Protein 1VKC (pdb70)

InterPro domains:
  IPR000182 GNAT domain [PF00583] (34-139)
  IPR000182 GNAT domain [PS51186] (13-150)
  IPR016181 Acyl-CoA N-acyltransferase [SSF55729] (9-145)
  IPR051556 N-terminal and lysine N-acetyltransferase [PTHR42919] (11-140)

Sequence (298 aa):
EYTIVDGEEYIEEIKKLDREISYSFVRFPISYEEYEERHEELFESLLSQGEHKFFVALNERSELLGHVWICITLDTVDYVKIAYIYDIEVVKWARGLGIGSALLRKAEEWAKERGAKKIVLRVEIDNPAVKWYEERGYKARALIMEKPIEYTIVDGEEYIEEIKKLDREISYSFVRFPISYEEYEERHEELFESLLSQGEHKFFVALNERSELLGHVWICITLDTVDYVKIAYIYDIEVVKWARGLGIGSALLRKAEEWAKERGAKKIVLRVEIDNPAVKWYEERGYKARALIMEKPI

Solvent-accessible surface area: 18097 Å² total; per-residue (Å²): 120,70,66,49,57,62,0,84,101,41,37,67,55,0,22,68,4,20,26,15,38,34,16,75,150,44,119,145,84,28,9,9,61,66,14,10,109,135,20,56,57,105,8,97,63,55,46,92,67,60,73,58,39,0,21,0,0,14,39,105,84,66,14,10,8,0,0,0,10,0,8,16,59,112,13,120,116,81,162,53,86,8,0,57,5,78,23,36,18,17,2,75,80,5,134,83,103,41,3,13,20,11,0,2,136,27,0,53,106,29,3,171,128,116,40,15,104,67,47,44,33,126,51,90,139,137,60,121,28,41,56,74,20,101,138,79,64,33,115,99,135,86,119,119,154,138,173,114,220,124,70,85,29,62,69,0,74,161,48,33,96,35,0,24,49,4,21,31,15,36,33,19,81,156,47,201,144,85,43,7,14,68,63,14,24,86,87,22,75,113,110,5,70,69,63,28,99,77,60,54,57,40,0,13,0,0,14,43,112,87,62,21,16,7,0,0,0,8,0,13,29,56,117,12,121,94,62,162,53,39,7,0,60,6,70,29,35,20,15,3,68,85,0,134,85,99,41,2,16,20,10,0,3,143,80,1,53,70,26,3,166,141,138,39,15,132,61,46,44,34,126,43,79,156,101,55,121,30,51,87,82,29,98,88,94,64,31,115,96,146,80,119,118,152,141,171,119,216

B-factor: mean 30.77, std 8.25, range [15.58, 57.55]

Structure (mmCIF, N/CA/C/O backbone):
data_1VKC
#
_entry.id   1VKC
#
_cell.length_a   46.919
_cell.length_b   67.387
_cell.length_c   49.414
_cell.angle_alpha   90.00
_cell.angle_beta   91.55
_cell.angle_gamma   90.00
#
_symmetry.space_group_name_H-M   'P 1 21 1'
#
loop_
_entity.id
_entity.type
_entity.pdbx_description
1 polymer 'putative acetyl transferase'
2 non-polymer 'IODIDE ION'
3 water water
#
loop_
_atom_site.group_PDB
_atom_site.id
_atom_site.type_symbol
_atom_site.label_atom_id
_atom_site.label_alt_id
_atom_site.label_comp_id
_atom_site.label_asym_id
_atom_site.label_entity_id
_atom_site.label_seq_id
_atom_site.pdbx_PDB_ins_code
_atom_site.Cartn_x
_atom_site.Cartn_y
_atom_site.Cartn_z
_atom_site.occupancy
_atom_site.B_iso_or_equiv
_atom_site.auth_seq_id
_atom_site.auth_comp_id
_atom_site.auth_asym_id
_atom_site.auth_atom_id
_atom_site.pdbx_PDB_model_num
ATOM 1 N N . GLU A 1 10 ? 61.646 1.421 25.353 1.00 53.78 2 GLU A N 1
ATOM 2 C CA . GLU A 1 10 ? 60.492 2.044 24.633 1.00 52.92 2 GLU A CA 1
ATOM 3 C C . GLU A 1 10 ? 60.043 3.373 25.274 1.00 51.48 2 GLU A C 1
ATOM 4 O O . GLU A 1 10 ? 59.747 4.339 24.559 1.00 53.32 2 GLU A O 1
ATOM 6 N N . TYR A 1 11 ? 59.985 3.417 26.607 1.00 47.65 3 TYR A N 1
ATOM 7 C CA . TYR A 1 11 ? 59.520 4.621 27.308 1.00 44.64 3 TYR A CA 1
ATOM 8 C C . TYR A 1 11 ? 60.236 4.867 28.637 1.00 42.38 3 TYR A C 1
ATOM 9 O O . TYR A 1 11 ? 60.768 3.944 29.250 1.00 42.75 3 TYR A O 1
ATOM 18 N N . THR A 1 12 ? 60.222 6.127 29.067 1.00 40.07 4 THR A N 1
ATOM 19 C CA . THR A 1 12 ? 60.807 6.550 30.342 1.00 38.46 4 THR A CA 1
ATOM 20 C C . THR A 1 12 ? 59.760 7.273 31.171 1.00 36.79 4 THR A C 1
ATOM 21 O O . THR A 1 12 ? 58.815 7.835 30.620 1.00 35.82 4 THR A O 1
ATOM 25 N N . ILE A 1 13 ? 59.940 7.255 32.490 1.00 34.71 5 ILE A N 1
ATOM 26 C CA . ILE A 1 13 ? 59.079 7.989 33.422 1.00 33.73 5 ILE A CA 1
ATOM 27 C C . ILE A 1 13 ? 59.924 9.044 34.103 1.00 34.62 5 ILE A C 1
ATOM 28 O O . ILE A 1 13 ? 60.933 8.725 34.737 1.00 33.25 5 ILE A O 1
ATOM 33 N N . VAL A 1 14 ? 59.495 10.294 33.969 1.00 33.46 6 VAL A N 1
ATOM 34 C CA . VAL A 1 14 ? 60.223 11.455 34.469 1.00 33.03 6 VAL A CA 1
ATOM 35 C C . VAL A 1 14 ? 59.227 12.402 35.099 1.00 32.34 6 VAL A C 1
ATOM 36 O O . VAL A 1 14 ? 58.009 12.255 34.899 1.00 30.46 6 VAL A O 1
ATOM 40 N N . ASP A 1 15 ? 59.722 13.400 35.825 1.00 32.26 7 ASP A N 1
ATOM 41 C CA . ASP A 1 15 ? 58.855 14.457 36.343 1.00 31.39 7 ASP A CA 1
ATOM 42 C C . ASP A 1 15 ? 58.153 15.169 35.187 1.00 32.05 7 ASP A C 1
ATOM 43 O O . ASP A 1 15 ? 58.737 15.375 34.111 1.00 32.24 7 ASP A O 1
ATOM 48 N N . GLY A 1 16 ? 56.898 15.540 35.410 1.00 30.33 8 GLY A N 1
ATOM 49 C CA . GLY A 1 16 ? 56.048 16.020 34.353 1.00 30.45 8 GLY A CA 1
ATOM 50 C C . GLY A 1 16 ? 55.663 17.472 34.466 1.00 30.30 8 GLY A C 1
ATOM 51 O O . GLY A 1 16 ? 54.745 17.908 33.787 1.00 31.47 8 GLY A O 1
ATOM 52 N N . GLU A 1 17 ? 56.380 18.240 35.287 1.00 32.35 9 GLU A N 1
ATOM 53 C CA . GLU A 1 17 ? 56.066 19.666 35.454 1.00 34.27 9 GLU A CA 1
ATOM 54 C C . GLU A 1 17 ? 56.040 20.377 34.114 1.00 34.41 9 GLU A C 1
ATOM 55 O O . GLU A 1 17 ? 55.150 21.174 33.865 1.00 35.49 9 GLU A O 1
ATOM 61 N N . GLU A 1 18 ? 57.016 20.071 33.255 1.00 34.06 10 GLU A N 1
ATOM 62 C CA . GLU A 1 18 ? 57.124 20.705 31.927 1.00 34.77 10 GLU A CA 1
ATOM 63 C C . GLU A 1 18 ? 55.988 20.332 30.956 1.00 35.83 10 GLU A C 1
ATOM 64 O O . GLU A 1 18 ? 55.814 20.987 29.924 1.00 34.40 10 GLU A O 1
ATOM 66 N N . TYR A 1 19 ? 55.228 19.291 31.288 1.00 34.28 11 TYR A N 1
ATOM 67 C CA . TYR A 1 19 ? 54.176 18.749 30.405 1.00 33.91 11 TYR A CA 1
ATOM 68 C C . TYR A 1 19 ? 52.755 19.041 30.885 1.00 31.72 11 TYR A C 1
ATOM 69 O O . TYR A 1 19 ? 51.810 18.434 30.387 1.00 28.04 11 TYR A O 1
ATOM 78 N N . ILE A 1 20 ? 52.587 19.963 31.832 1.00 31.11 12 ILE A N 1
ATOM 79 C CA . ILE A 1 20 ? 51.250 20.204 32.426 1.00 30.49 12 ILE A CA 1
ATOM 80 C C . ILE A 1 20 ? 50.210 20.615 31.362 1.00 28.91 12 ILE A C 1
ATOM 81 O O . ILE A 1 20 ? 49.090 20.115 31.356 1.00 27.52 12 ILE A O 1
ATOM 86 N N . GLU A 1 21 ? 50.592 21.471 30.436 1.00 28.87 13 GLU A N 1
ATOM 87 C CA . GLU A 1 21 ? 49.649 21.899 29.399 1.00 26.98 13 GLU A CA 1
ATOM 88 C C . GLU A 1 21 ? 49.177 20.695 28.561 1.00 25.84 13 GLU A C 1
ATOM 89 O O . GLU A 1 21 ? 47.982 20.552 28.290 1.00 27.12 13 GLU A O 1
ATOM 91 N N . GLU A 1 22 ? 50.110 19.823 28.179 1.00 27.56 14 GLU A N 1
ATOM 92 C CA . GLU A 1 22 ? 49.767 18.626 27.373 1.00 28.07 14 GLU A CA 1
ATOM 93 C C . GLU A 1 22 ? 48.929 17.629 28.164 1.00 25.96 14 GLU A C 1
ATOM 94 O O . GLU A 1 22 ? 48.006 17.027 27.626 1.00 22.65 14 GLU A O 1
ATOM 100 N N . ILE A 1 23 ? 49.249 17.481 29.453 1.00 23.11 15 ILE A N 1
ATOM 101 C CA . ILE A 1 23 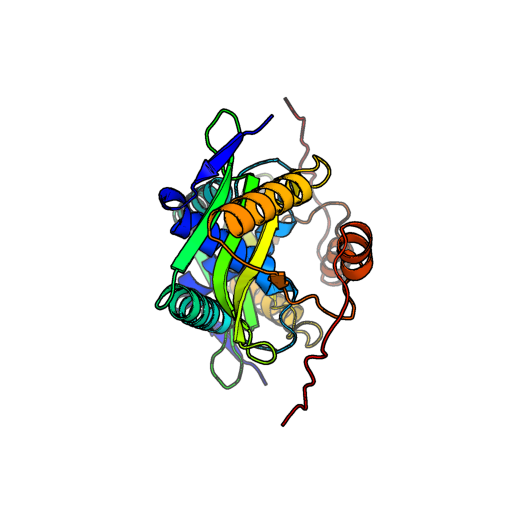? 48.455 16.654 30.371 1.00 24.86 15 ILE A CA 1
ATOM 102 C C . ILE A 1 23 ? 47.028 17.188 30.457 1.00 25.69 15 ILE A C 1
ATOM 103 O O . ILE A 1 23 ? 46.066 16.449 30.318 1.00 24.57 15 ILE A O 1
ATOM 108 N N . LYS A 1 24 ? 46.906 18.486 30.688 1.00 24.77 16 LYS A N 1
ATOM 109 C CA . LYS A 1 24 ? 45.600 19.139 30.785 1.00 26.24 16 LYS A CA 1
ATOM 110 C C . LYS A 1 24 ? 44.744 18.843 29.531 1.00 26.15 16 LYS A C 1
ATOM 111 O O . LYS A 1 24 ? 43.583 18.484 29.642 1.00 24.69 16 LYS A O 1
ATOM 115 N N . LYS A 1 25 ? 45.337 18.963 28.343 1.00 27.73 17 LYS A N 1
ATOM 116 C CA . LYS A 1 25 ? 44.590 18.749 27.092 1.00 29.19 17 LYS A CA 1
ATOM 117 C C . LYS A 1 25 ? 44.202 17.300 26.862 1.00 28.23 17 LYS A C 1
ATOM 118 O O . LYS A 1 25 ? 43.106 17.013 26.377 1.00 28.79 17 LYS A O 1
ATOM 123 N N . LEU A 1 26 ? 45.078 16.376 27.228 1.00 27.71 18 LEU A N 1
ATOM 124 C CA . LEU A 1 26 ? 44.755 14.967 27.120 1.00 28.37 18 LEU A CA 1
ATOM 125 C C . LEU A 1 26 ? 43.633 14.576 28.103 1.00 28.03 18 LEU A C 1
ATOM 126 O O . LEU A 1 26 ? 42.691 13.854 27.747 1.00 27.85 18 LEU A O 1
ATOM 131 N N . ASP A 1 27 ? 43.725 15.073 29.325 1.00 26.02 19 ASP A N 1
ATOM 132 C CA . ASP A 1 27 ? 42.671 14.861 30.299 1.00 25.78 19 ASP A CA 1
ATOM 133 C C . ASP A 1 27 ? 41.336 15.477 29.852 1.00 24.78 19 ASP A C 1
ATOM 134 O O . ASP A 1 27 ? 40.295 14.899 30.076 1.00 27.34 19 ASP A O 1
ATOM 139 N N . ARG A 1 28 ? 41.384 16.648 29.242 1.00 27.86 20 ARG A N 1
ATOM 140 C CA . ARG A 1 28 ? 40.179 17.267 28.673 1.00 30.64 20 ARG A CA 1
ATOM 141 C C . ARG A 1 28 ? 39.538 16.351 27.633 1.00 32.41 20 ARG A C 1
ATOM 142 O O . ARG A 1 28 ? 38.331 16.142 27.636 1.00 31.11 20 ARG A O 1
ATOM 150 N N . GLU A 1 29 ? 40.362 15.806 26.749 1.00 34.27 21 GLU A N 1
ATOM 151 C CA . GLU A 1 29 ? 39.883 14.913 25.689 1.00 35.80 21 GLU A CA 1
ATOM 152 C C . GLU A 1 29 ? 39.312 13.620 26.272 1.00 35.10 21 GLU A C 1
ATOM 153 O O . GLU A 1 29 ? 38.191 13.212 25.931 1.00 36.71 21 GLU A O 1
ATOM 159 N N . ILE A 1 30 ? 40.077 12.980 27.145 1.00 32.87 22 ILE A N 1
ATOM 160 C CA . ILE A 1 30 ? 39.664 11.726 27.756 1.00 34.28 22 ILE A CA 1
ATOM 161 C C . ILE A 1 30 ? 38.376 11.886 28.602 1.00 36.52 22 ILE A C 1
ATOM 162 O O . ILE A 1 30 ? 37.400 11.135 28.416 1.00 36.32 22 ILE A O 1
ATOM 167 N N . SER A 1 31 ? 38.380 12.873 29.503 1.00 34.57 23 SER A N 1
ATOM 168 C CA . SER A 1 31 ? 37.301 13.030 30.502 1.00 32.88 23 SER A CA 1
ATOM 169 C C . SER A 1 31 ? 35.942 13.274 29.877 1.00 32.81 23 SER A C 1
ATOM 170 O O . SER A 1 31 ? 34.908 12.954 30.475 1.00 31.92 23 SER A O 1
ATOM 173 N N . TYR A 1 32 ? 35.930 13.844 28.681 1.00 34.08 24 TYR A N 1
ATOM 174 C CA . TYR A 1 32 ? 34.670 14.243 28.061 1.00 34.49 24 TYR A CA 1
ATOM 175 C C . TYR A 1 32 ? 33.734 13.056 27.785 1.00 35.77 24 TYR A C 1
ATOM 176 O O . TYR A 1 32 ? 32.516 13.224 27.764 1.00 35.42 24 TYR A O 1
ATOM 185 N N . SER A 1 33 ? 34.289 11.865 27.600 1.00 37.81 25 SER A N 1
ATOM 186 C CA . SER A 1 33 ? 33.458 10.682 27.338 1.00 41.72 25 SER A CA 1
ATOM 187 C C . SER A 1 33 ? 32.538 10.341 28.510 1.00 40.58 25 SER A C 1
ATOM 188 O O . SER A 1 33 ? 31.456 9.787 28.311 1.00 43.77 25 SER A O 1
ATOM 191 N N . PHE A 1 34 ? 32.953 10.690 29.727 1.00 41.25 26 PHE A N 1
ATOM 192 C CA . PHE A 1 34 ? 32.231 10.275 30.932 1.00 40.51 26 PHE A CA 1
ATOM 193 C C . PHE A 1 34 ? 31.212 11.301 31.446 1.00 38.85 26 PHE A C 1
ATOM 194 O O . PHE A 1 34 ? 30.505 11.033 32.406 1.00 37.83 26 PHE A O 1
ATOM 202 N N . VAL A 1 35 ? 31.124 12.456 30.793 1.00 37.30 27 VAL A N 1
ATOM 203 C CA . VAL A 1 35 ? 30.175 13.501 31.199 1.00 38.43 27 VAL A CA 1
ATOM 204 C C . VAL A 1 35 ? 28.742 13.031 30.918 1.00 41.50 27 VAL A C 1
ATOM 205 O O . VAL A 1 35 ? 28.412 12.702 29.781 1.00 41.28 27 VAL A O 1
ATOM 209 N N . ARG A 1 36 ? 27.911 12.993 31.969 1.00 44.73 28 ARG A N 1
ATOM 210 C CA . ARG A 1 36 ? 26.543 12.440 31.885 1.00 46.16 28 ARG A CA 1
ATOM 211 C C . ARG A 1 36 ? 25.441 13.513 31.772 1.00 45.48 28 ARG A C 1
ATOM 212 O O . ARG A 1 36 ? 24.256 13.171 31.743 1.00 47.50 28 ARG A O 1
ATOM 215 N N . PHE A 1 37 ? 25.819 14.792 31.709 1.00 42.63 29 PHE A N 1
ATOM 216 C CA . PHE A 1 37 ? 24.835 15.880 31.612 1.00 41.90 29 PHE A CA 1
ATOM 217 C C . PHE A 1 37 ? 24.893 16.561 30.258 1.00 42.60 29 PHE A C 1
ATOM 218 O O . PHE A 1 37 ? 25.972 16.709 29.689 1.00 44.44 29 PHE A O 1
ATOM 226 N N . PRO A 1 38 ? 23.738 16.999 29.753 1.00 42.30 30 PRO A N 1
ATOM 227 C CA . PRO A 1 38 ? 23.655 17.596 28.418 1.00 42.06 30 PRO A CA 1
ATOM 228 C C . PRO A 1 38 ? 24.213 19.026 28.353 1.00 39.76 30 PRO A C 1
ATOM 229 O O . PRO A 1 38 ? 23.452 19.996 28.240 1.00 40.98 30 PRO A O 1
ATOM 233 N N . ILE A 1 39 ? 25.541 19.136 28.400 1.00 36.61 31 ILE A N 1
ATOM 234 C CA . ILE A 1 39 ? 26.228 20.414 28.322 1.00 34.82 31 ILE A CA 1
ATOM 235 C C . ILE A 1 39 ? 26.916 20.543 26.951 1.00 33.99 31 ILE A C 1
ATOM 236 O O . ILE A 1 39 ? 27.246 19.541 26.341 1.00 29.68 31 ILE A O 1
ATOM 241 N N . SER A 1 40 ? 27.117 21.770 26.480 1.00 32.51 32 SER A N 1
ATOM 242 C CA . SER A 1 40 ? 27.839 21.997 25.214 1.00 29.72 32 SER A CA 1
ATOM 243 C C . SER A 1 40 ? 29.329 21.693 25.393 1.00 28.15 32 SER A C 1
ATOM 244 O O . SER A 1 40 ? 29.861 21.746 26.498 1.00 26.88 32 SER A O 1
ATOM 247 N N . TYR A 1 41 ? 30.010 21.376 24.304 1.00 28.42 33 TYR A N 1
ATOM 248 C CA . TYR A 1 41 ? 31.434 21.119 24.401 1.00 30.01 33 TYR A CA 1
ATOM 249 C C . TYR A 1 41 ? 32.172 22.388 24.854 1.00 29.56 33 TYR A C 1
ATOM 250 O O . TYR A 1 41 ? 33.117 22.318 25.631 1.00 31.53 33 TYR A O 1
ATOM 259 N N . GLU A 1 42 ? 31.727 23.553 24.389 1.00 28.42 34 GLU A N 1
ATOM 260 C CA . GLU A 1 42 ? 32.307 24.807 24.828 1.00 29.99 34 GLU A CA 1
ATOM 261 C C . GLU A 1 42 ? 32.146 25.028 26.346 1.00 29.24 34 GLU A C 1
ATOM 262 O O . GLU A 1 42 ? 33.094 25.497 27.009 1.00 29.93 34 GLU A O 1
ATOM 268 N N . GLU A 1 43 ? 30.955 24.724 26.870 1.00 30.20 35 GLU A N 1
ATOM 269 C CA . GLU A 1 43 ? 30.702 24.721 28.332 1.00 32.37 35 GLU A CA 1
ATOM 270 C C . GLU A 1 43 ? 31.659 23.747 29.038 1.00 30.53 35 GLU A C 1
ATOM 271 O O . GLU A 1 43 ? 32.311 24.112 30.018 1.00 31.03 35 GLU A O 1
ATOM 277 N N . TYR A 1 44 ? 31.747 22.516 28.523 1.00 29.32 36 TYR A N 1
ATOM 278 C CA . TYR A 1 44 ? 32.625 21.503 29.112 1.00 27.94 36 TYR A CA 1
ATOM 279 C C . TYR A 1 44 ? 34.068 22.018 29.185 1.00 29.87 36 TYR A C 1
ATOM 280 O O . TYR A 1 44 ? 34.693 22.008 30.233 1.00 25.73 36 TYR A O 1
ATOM 289 N N . GLU A 1 45 ? 34.582 22.488 28.054 1.00 30.14 37 GLU A N 1
ATOM 290 C CA . GLU A 1 45 ? 35.940 23.022 27.976 1.00 31.31 37 GLU A CA 1
ATOM 291 C C . GLU A 1 45 ? 36.246 24.094 29.037 1.00 29.87 37 GLU A C 1
ATOM 292 O O . GLU A 1 45 ? 37.306 24.056 29.677 1.00 30.50 37 GLU A O 1
ATOM 298 N N . GLU A 1 46 ? 35.334 25.047 29.215 1.00 28.23 38 GLU A N 1
ATOM 299 C CA . GLU A 1 46 ? 35.552 26.169 30.163 1.00 31.31 38 GLU A CA 1
ATOM 300 C C . GLU A 1 46 ? 35.570 25.678 31.612 1.00 30.25 38 GLU A C 1
ATOM 301 O O . GLU A 1 46 ? 36.404 26.114 32.411 1.00 32.44 38 GLU A O 1
ATOM 307 N N . ARG A 1 47 ? 34.639 24.783 31.929 1.00 31.28 39 ARG A N 1
ATOM 308 C CA . ARG A 1 47 ? 34.538 24.168 33.272 1.00 29.35 39 ARG A CA 1
ATOM 309 C C . ARG A 1 47 ? 35.714 23.239 33.565 1.00 30.68 39 ARG A C 1
ATOM 310 O O . ARG A 1 47 ? 36.240 23.218 34.692 1.00 28.08 39 ARG A O 1
ATOM 318 N N . HIS A 1 48 ? 36.112 22.453 32.569 1.00 26.48 40 HIS A N 1
ATOM 319 C CA . HIS A 1 48 ? 37.329 21.649 32.693 1.00 28.84 40 HIS A CA 1
ATOM 320 C C . HIS A 1 48 ? 38.557 22.518 32.990 1.00 30.32 40 HIS A C 1
ATOM 321 O O . HIS A 1 48 ? 39.372 22.161 33.839 1.00 29.98 40 HIS A O 1
ATOM 328 N N . GLU A 1 49 ? 38.696 23.658 32.306 1.00 32.19 41 GLU A N 1
ATOM 329 C CA . GLU A 1 49 ? 39.824 24.549 32.559 1.00 32.99 41 GLU A CA 1
ATOM 330 C C . GLU A 1 49 ? 39.744 25.123 33.984 1.00 33.84 41 GLU A C 1
ATOM 331 O O . GLU A 1 49 ? 40.725 25.098 34.714 1.00 36.03 41 GLU A O 1
ATOM 337 N N . GLU A 1 50 ? 38.568 25.636 34.357 1.00 32.94 42 GLU A N 1
ATOM 338 C CA . GLU A 1 50 ? 38.328 26.181 35.690 1.00 31.48 42 GLU A CA 1
ATOM 339 C C . GLU A 1 50 ? 38.710 25.174 36.797 1.00 32.57 42 GLU A C 1
ATOM 340 O O . GLU A 1 50 ? 39.517 25.478 37.688 1.00 31.48 42 GLU A O 1
ATOM 342 N N . LEU A 1 51 ? 38.137 23.982 36.720 1.00 27.89 43 LEU A N 1
ATOM 343 C CA . LEU A 1 51 ? 38.386 22.949 37.720 1.00 29.06 43 LEU A CA 1
ATOM 344 C C . LEU A 1 51 ? 39.859 22.555 37.777 1.00 28.95 43 LEU A C 1
ATOM 345 O O . LEU A 1 51 ? 40.418 22.415 38.852 1.00 28.94 43 LEU A O 1
ATOM 350 N N . PHE A 1 52 ? 40.484 22.370 36.617 1.00 31.64 44 PHE A N 1
ATOM 351 C CA . PHE A 1 52 ? 41.903 21.969 36.564 1.00 33.19 44 PHE A CA 1
ATOM 352 C C . PHE A 1 52 ? 42.767 22.984 37.297 1.00 36.12 44 PHE A C 1
ATOM 353 O O . PHE A 1 52 ? 43.639 22.624 38.103 1.00 31.85 44 PHE A O 1
ATOM 361 N N . GLU A 1 53 ? 42.514 24.258 37.016 1.00 37.44 45 GLU A N 1
ATOM 362 C CA . GLU A 1 53 ? 43.241 25.345 37.659 1.00 40.82 45 GLU A CA 1
ATOM 363 C C . GLU A 1 53 ? 43.014 25.400 39.178 1.00 40.95 45 GLU A C 1
ATOM 364 O O . GLU A 1 53 ? 43.967 25.579 39.936 1.00 41.85 45 GLU A O 1
ATOM 370 N N . SER A 1 54 ? 41.770 25.224 39.627 1.00 42.27 46 SER A N 1
ATOM 371 C CA . SER A 1 54 ? 41.477 25.311 41.069 1.00 43.45 46 SER A CA 1
ATOM 372 C C . SER A 1 54 ? 42.088 24.148 41.866 1.00 43.87 46 SER A C 1
ATOM 373 O O . SER A 1 54 ? 42.537 24.335 42.994 1.00 43.74 46 SER A O 1
ATOM 376 N N . LEU A 1 55 ? 42.120 22.959 41.275 1.00 42.13 47 LEU A N 1
ATOM 377 C CA . LEU A 1 55 ? 42.757 21.815 41.923 1.00 42.48 47 LEU A CA 1
ATOM 378 C C . LEU A 1 55 ? 44.270 22.014 41.975 1.00 43.46 47 LEU A C 1
ATOM 379 O O . LEU A 1 55 ? 44.906 21.728 42.979 1.00 43.11 47 LEU A O 1
ATOM 384 N N . LEU A 1 56 ? 44.824 22.526 40.884 1.00 45.34 48 LEU A N 1
ATOM 385 C CA . LEU A 1 56 ? 46.252 22.778 40.775 1.00 48.60 48 LEU A CA 1
ATOM 386 C C . LEU A 1 56 ? 46.725 23.927 41.693 1.00 51.45 48 LEU A C 1
ATOM 387 O O . LEU A 1 56 ? 47.910 24.011 42.026 1.00 51.19 48 LEU A O 1
ATOM 392 N N . SER A 1 57 ? 45.800 24.801 42.097 1.00 53.88 49 SER A N 1
ATOM 393 C CA . SER A 1 57 ? 46.127 25.943 42.952 1.00 55.70 49 SER A CA 1
ATOM 394 C C . SER A 1 57 ? 46.307 25.547 44.424 1.00 56.42 49 SER A C 1
ATOM 395 O O . SER A 1 57 ? 47.125 26.142 45.133 1.00 56.54 49 SER A O 1
ATOM 398 N N . GLN A 1 58 ? 45.549 24.546 44.875 1.00 56.28 50 GLN A N 1
ATOM 399 C CA . GLN A 1 58 ? 45.565 24.133 46.282 1.00 56.69 50 GLN A CA 1
ATOM 400 C C . GLN A 1 58 ? 46.420 22.878 46.527 1.00 55.86 50 GLN A C 1
ATOM 401 O O . GLN A 1 58 ? 46.181 21.828 45.923 1.00 55.62 50 GLN A O 1
ATOM 403 N N . GLY A 1 59 ? 47.406 22.999 47.423 1.00 53.98 51 GLY A N 1
ATOM 404 C CA . GLY A 1 59 ? 48.201 21.848 47.887 1.00 51.38 51 GLY A CA 1
ATOM 405 C C . GLY A 1 59 ? 49.527 21.661 47.168 1.00 48.97 51 GLY A C 1
ATOM 406 O O . GLY A 1 59 ? 49.929 22.493 46.360 1.00 50.63 51 GLY A O 1
ATOM 407 N N . GLU A 1 60 ? 50.199 20.556 47.491 1.00 45.92 52 GLU A N 1
ATOM 408 C CA . GLU A 1 60 ? 51.488 20.193 46.924 1.00 44.25 52 GLU A CA 1
ATOM 409 C C . GLU A 1 60 ? 51.269 19.126 45.845 1.00 40.60 52 GLU A C 1
ATOM 410 O O . GLU A 1 60 ? 50.937 17.980 46.160 1.00 37.43 52 GLU A O 1
ATOM 416 N N . HIS A 1 61 ? 51.481 19.506 44.579 1.00 35.34 53 HIS A N 1
ATOM 417 C CA . HIS A 1 61 ? 51.187 18.628 43.433 1.00 32.23 53 HIS A CA 1
ATOM 418 C C . HIS A 1 61 ? 52.457 18.025 42.827 1.00 31.92 53 HIS A C 1
ATOM 419 O O . HIS A 1 61 ? 53.527 18.645 42.843 1.00 32.50 53 HIS A O 1
ATOM 432 N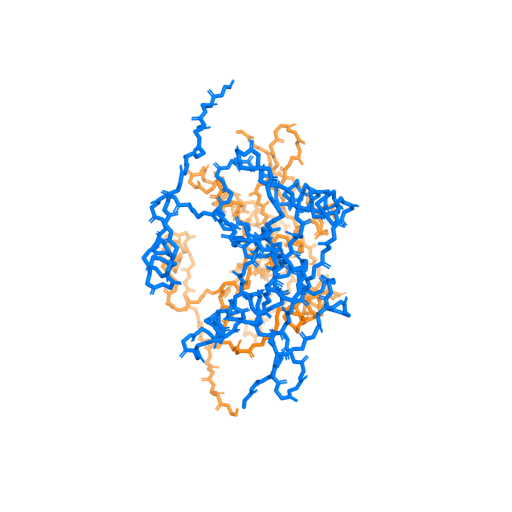 N . LYS A 1 62 ? 52.335 16.815 42.295 1.00 27.53 54 LYS A N 1
ATOM 433 C CA . LYS A 1 62 ? 53.420 16.146 41.589 1.00 25.18 54 LYS A CA 1
ATOM 434 C C . LYS A 1 62 ? 52.858 15.428 40.382 1.00 24.90 54 LYS A C 1
ATOM 435 O O . LYS A 1 62 ? 51.847 14.750 40.473 1.00 23.66 54 LYS A O 1
ATOM 441 N N . PHE A 1 63 ? 53.514 15.597 39.252 1.00 24.40 55 PHE A N 1
ATOM 442 C CA . PHE A 1 63 ? 53.173 14.884 38.046 1.00 23.99 55 PHE A CA 1
ATOM 443 C C . PHE A 1 63 ? 54.326 14.012 37.646 1.00 23.41 55 PHE A C 1
ATOM 444 O O . PHE A 1 63 ? 55.483 14.442 37.700 1.00 23.68 55 PHE A O 1
ATOM 452 N N . PHE A 1 64 ? 54.026 12.776 37.238 1.00 25.38 56 PHE A N 1
ATOM 453 C CA . PHE A 1 64 ? 54.980 11.955 36.471 1.00 24.85 56 PHE A CA 1
ATOM 454 C C . PHE A 1 64 ? 54.407 11.714 35.083 1.00 26.23 56 PHE A C 1
ATOM 455 O O . PHE A 1 64 ? 53.201 11.520 34.937 1.00 24.58 56 PHE A O 1
ATOM 463 N N . VAL A 1 65 ? 55.271 11.696 34.074 1.00 21.43 57 VAL A N 1
ATOM 464 C CA . VAL A 1 65 ? 54.844 11.358 32.730 1.00 25.74 57 VAL A CA 1
ATOM 465 C C . VAL A 1 65 ? 55.636 10.191 32.170 1.00 25.92 57 VAL A C 1
ATOM 466 O O . VAL A 1 65 ? 56.806 9.990 32.525 1.00 28.32 57 VAL A O 1
ATOM 470 N N . ALA A 1 66 ? 54.985 9.422 31.299 1.00 26.93 58 ALA A N 1
ATOM 471 C CA . ALA A 1 66 ? 55.625 8.373 30.522 1.00 26.42 58 ALA A CA 1
ATOM 472 C C . ALA A 1 66 ? 55.858 8.961 29.136 1.00 28.05 58 ALA A C 1
ATOM 473 O O . ALA A 1 66 ? 54.919 9.459 28.508 1.00 25.01 58 ALA A O 1
ATOM 475 N N . LEU A 1 67 ? 57.107 8.925 28.676 1.00 32.44 59 LEU A N 1
ATOM 476 C CA . LEU A 1 67 ? 57.492 9.549 27.395 1.00 33.37 59 LEU A CA 1
ATOM 477 C C . LEU A 1 67 ? 58.105 8.503 26.493 1.00 34.52 59 LEU A C 1
ATOM 478 O O . LEU A 1 67 ? 58.967 7.758 26.934 1.00 34.16 59 LEU A O 1
ATOM 483 N N . ASN A 1 68 ? 57.664 8.436 25.234 1.00 35.53 60 ASN A N 1
ATOM 484 C CA . ASN A 1 68 ? 58.305 7.529 24.270 1.00 38.82 60 ASN A CA 1
ATOM 485 C C . ASN A 1 68 ? 59.626 8.112 23.760 1.00 38.31 60 ASN A C 1
ATOM 486 O O . ASN A 1 68 ? 60.046 9.188 24.203 1.00 36.03 60 ASN A O 1
ATOM 491 N N . GLU A 1 69 ? 60.278 7.396 22.842 1.00 40.62 61 GLU A N 1
ATOM 492 C CA . GLU A 1 69 ? 61.618 7.775 22.344 1.00 41.25 61 GLU A CA 1
ATOM 493 C C . GLU A 1 69 ? 61.645 9.151 21.660 1.00 41.71 61 GLU A C 1
ATOM 494 O O . GLU A 1 69 ? 62.671 9.823 21.657 1.00 43.79 61 GLU A O 1
ATOM 496 N N . ARG A 1 70 ? 60.509 9.565 21.104 1.00 41.87 62 ARG A N 1
ATOM 497 C CA . ARG A 1 70 ? 60.356 10.896 20.514 1.00 41.60 62 ARG A CA 1
ATOM 498 C C . ARG A 1 70 ? 59.883 11.936 21.532 1.00 41.94 62 ARG A C 1
ATOM 499 O O . ARG A 1 70 ? 59.457 13.034 21.158 1.00 39.84 62 ARG A O 1
ATOM 501 N N . SER A 1 71 ? 59.965 11.581 22.819 1.00 42.06 63 SER A N 1
ATOM 502 C CA . SER A 1 71 ? 59.490 12.413 23.927 1.00 40.45 63 SER A CA 1
ATOM 503 C C . SER A 1 71 ? 58.009 12.792 23.789 1.00 38.12 63 SER A C 1
ATOM 504 O O . SER A 1 71 ? 57.598 13.880 24.184 1.00 38.60 63 SER A O 1
ATOM 507 N N . GLU A 1 72 ? 57.221 11.878 23.229 1.00 35.46 64 GLU A N 1
ATOM 508 C CA . GLU A 1 72 ? 55.784 12.062 23.142 1.00 36.73 64 GLU A CA 1
ATOM 509 C C . GLU A 1 72 ? 55.136 11.528 24.422 1.00 32.62 64 GLU A C 1
ATOM 510 O O . GLU A 1 72 ? 55.562 10.525 24.956 1.00 31.57 64 GLU A O 1
ATOM 512 N N . LEU A 1 73 ? 54.098 12.215 24.874 1.00 33.47 65 LEU A N 1
ATOM 513 C CA . LEU A 1 73 ? 53.370 11.845 26.083 1.00 31.70 65 LEU A CA 1
ATOM 514 C C . LEU A 1 73 ? 52.566 10.564 25.866 1.00 29.20 65 LEU A C 1
ATOM 515 O O . LEU A 1 73 ? 51.596 10.552 25.081 1.00 29.76 65 LEU A O 1
ATOM 520 N N . LEU A 1 74 ? 52.943 9.515 26.600 1.00 29.35 66 LEU A N 1
ATOM 521 C CA . LEU A 1 74 ? 52.211 8.242 26.628 1.00 28.85 66 LEU A CA 1
ATOM 522 C C . LEU A 1 74 ? 51.192 8.162 27.760 1.00 27.82 66 LEU A C 1
ATOM 523 O O . LEU A 1 74 ? 50.226 7.416 27.664 1.00 27.34 66 LEU A O 1
ATOM 528 N N . GLY A 1 75 ? 51.412 8.913 28.834 1.00 28.04 67 GLY A N 1
ATOM 529 C CA . GLY A 1 75 ? 50.510 8.868 29.971 1.00 25.92 67 GLY A CA 1
ATOM 530 C C . GLY A 1 75 ? 51.054 9.646 31.135 1.00 25.94 67 GLY A C 1
ATOM 531 O O . GLY A 1 75 ? 52.197 10.080 31.109 1.00 25.48 67 GLY A O 1
ATOM 532 N N . HIS A 1 76 ? 50.245 9.811 32.171 1.00 21.84 68 HIS A N 1
ATOM 533 C CA . HIS A 1 76 ? 50.688 10.571 33.336 1.00 21.75 68 HIS A CA 1
ATOM 534 C C . HIS A 1 76 ? 49.972 10.110 34.586 1.00 20.19 68 HIS A C 1
ATOM 535 O O . HIS A 1 76 ? 48.928 9.432 34.515 1.00 17.80 68 HIS A O 1
ATOM 542 N N . VAL A 1 77 ? 50.538 10.491 35.729 1.00 20.80 69 VAL A N 1
ATOM 543 C CA . VAL A 1 77 ? 49.852 10.411 36.997 1.00 19.22 69 VAL A CA 1
ATOM 544 C C . VAL A 1 77 ? 49.946 11.768 37.695 1.00 21.01 69 VAL A C 1
ATOM 545 O O . VAL A 1 77 ? 50.977 12.444 37.613 1.00 24.71 69 VAL A O 1
ATOM 549 N N . TRP A 1 78 ? 48.834 12.189 38.308 1.00 20.97 70 TRP A N 1
ATOM 550 C CA . TRP A 1 78 ? 48.759 13.465 39.035 1.00 21.63 70 TRP A CA 1
ATOM 551 C C . TRP A 1 78 ? 48.554 13.143 40.506 1.00 21.93 70 TRP A C 1
ATOM 552 O O . TRP A 1 78 ? 47.560 12.553 40.863 1.00 19.41 70 TRP A O 1
ATOM 563 N N . ILE A 1 79 ? 49.523 13.538 41.338 1.00 20.93 71 ILE A N 1
ATOM 564 C CA . ILE A 1 79 ? 49.514 13.288 42.777 1.00 22.05 71 ILE A CA 1
ATOM 565 C C . ILE A 1 79 ? 49.377 14.591 43.550 1.00 22.76 71 ILE A C 1
ATOM 566 O O . ILE A 1 79 ? 50.025 15.596 43.206 1.00 19.84 71 ILE A O 1
ATOM 571 N N . CYS A 1 80 ? 48.565 14.549 44.605 1.00 24.90 72 CYS A N 1
ATOM 572 C CA . CYS A 1 80 ? 48.409 15.644 45.562 1.00 24.88 72 CYS A CA 1
ATOM 573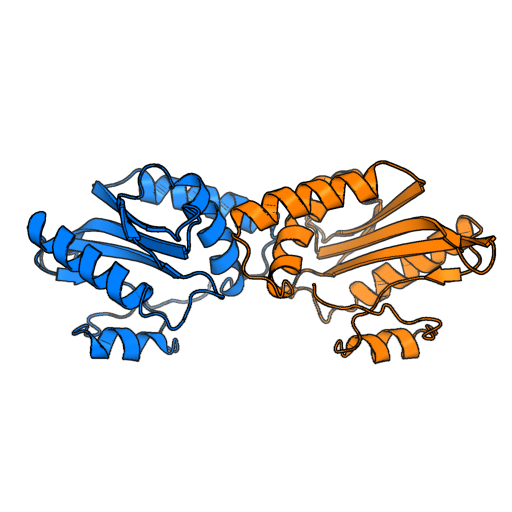 C C . CYS A 1 80 ? 48.662 15.152 46.985 1.00 24.86 72 CYS A C 1
ATOM 574 O O . CYS A 1 80 ? 47.959 14.249 47.462 1.00 25.27 72 CYS A O 1
ATOM 577 N N . ILE A 1 81 ? 49.634 15.762 47.667 1.00 22.43 73 ILE A N 1
ATOM 578 C CA . ILE A 1 81 ? 49.890 15.474 49.087 1.00 22.56 73 ILE A CA 1
ATOM 579 C C . ILE A 1 81 ? 48.938 16.300 49.926 1.00 22.62 73 ILE A C 1
ATOM 580 O O . ILE A 1 81 ? 48.904 17.523 49.807 1.00 22.58 73 ILE A O 1
ATOM 585 N N . THR A 1 82 ? 48.147 15.638 50.763 1.00 21.29 74 THR A N 1
ATOM 586 C CA . THR A 1 82 ? 47.156 16.329 51.580 1.00 23.12 74 THR A CA 1
ATOM 587 C C . THR A 1 82 ? 46.910 15.560 52.864 1.00 21.37 74 THR A C 1
ATOM 588 O O . THR A 1 82 ? 47.697 14.645 53.197 1.00 24.12 74 THR A O 1
ATOM 592 N N . LEU A 1 83 ? 45.891 15.961 53.633 1.00 21.68 75 LEU A N 1
ATOM 593 C CA . LEU A 1 83 ? 45.521 15.249 54.861 1.00 21.36 75 LEU A CA 1
ATOM 594 C C . LEU A 1 83 ? 44.258 14.440 54.691 1.00 22.90 75 LEU A C 1
ATOM 595 O O . LEU A 1 83 ? 43.321 14.868 54.029 1.00 20.82 75 LEU A O 1
ATOM 600 N N . ASP A 1 84 ? 44.227 13.277 55.332 1.00 23.79 76 ASP A N 1
ATOM 601 C CA . ASP A 1 84 ? 43.080 12.394 55.281 1.00 22.90 76 ASP A CA 1
ATOM 602 C C . ASP A 1 84 ? 41.942 12.962 56.134 1.00 22.61 76 ASP A C 1
ATOM 603 O O . ASP A 1 84 ? 42.149 13.342 57.283 1.00 21.58 76 ASP A O 1
ATOM 608 N N . THR A 1 85 ? 40.736 13.011 55.574 1.00 23.45 77 THR A N 1
ATOM 609 C CA . THR A 1 85 ? 39.587 13.629 56.272 1.00 22.99 77 THR A CA 1
ATOM 610 C C . THR A 1 85 ? 39.032 12.772 57.397 1.00 22.54 77 THR A C 1
ATOM 611 O O . THR A 1 85 ? 38.175 13.239 58.156 1.00 25.43 77 THR A O 1
ATOM 615 N N . VAL A 1 86 ? 39.475 11.514 57.504 1.00 21.74 78 VAL A N 1
ATOM 616 C CA . VAL A 1 86 ? 39.015 10.618 58.567 1.00 24.06 78 VAL A CA 1
ATOM 617 C C . VAL A 1 86 ? 40.125 10.308 59.579 1.00 21.19 78 VAL A C 1
ATOM 618 O O . VAL A 1 86 ? 39.892 10.324 60.791 1.00 19.90 78 VAL A O 1
ATOM 622 N N . ASP A 1 87 ? 41.330 10.038 59.069 1.00 20.59 79 ASP A N 1
ATOM 623 C CA . ASP A 1 87 ? 42.488 9.629 59.897 1.00 20.90 79 ASP A CA 1
ATOM 624 C C . ASP A 1 87 ? 43.471 10.754 60.222 1.00 21.05 79 ASP A C 1
ATOM 625 O O . ASP A 1 87 ? 44.363 10.574 61.067 1.00 20.43 79 ASP A O 1
ATOM 630 N N . TYR A 1 88 ? 43.348 11.894 59.535 1.00 20.89 80 TYR A N 1
ATOM 631 C CA . TYR A 1 88 ? 44.196 13.078 59.788 1.00 21.55 80 TYR A CA 1
ATOM 632 C C . TYR A 1 88 ? 45.707 12.769 59.725 1.00 23.14 80 TYR A C 1
ATOM 633 O O . TYR A 1 88 ? 46.476 13.196 60.578 1.00 25.54 80 TYR A O 1
ATOM 642 N N . VAL A 1 89 ? 46.097 11.984 58.724 1.00 21.90 81 VAL A N 1
ATOM 643 C CA . VAL A 1 89 ? 47.496 11.693 58.460 1.00 22.21 81 VAL A CA 1
ATOM 644 C C . VAL A 1 89 ? 47.766 12.162 57.052 1.00 23.04 81 VAL A C 1
ATOM 645 O O . VAL A 1 89 ? 46.841 12.340 56.256 1.00 22.33 81 VAL A O 1
ATOM 649 N N . LYS A 1 90 ? 49.024 12.397 56.756 1.00 20.64 82 LYS A N 1
ATOM 650 C CA . LYS A 1 90 ? 49.414 12.803 55.415 1.00 22.85 82 LYS A CA 1
ATOM 651 C C . LYS A 1 90 ? 49.083 11.652 54.468 1.00 19.83 82 LYS A C 1
ATOM 652 O O . LYS A 1 90 ? 49.307 10.482 54.811 1.00 19.02 82 LYS A O 1
ATOM 658 N N . ILE A 1 91 ? 48.509 11.987 53.306 1.00 18.25 83 ILE A N 1
ATOM 659 C CA . ILE A 1 91 ? 48.220 11.010 52.256 1.00 20.05 83 ILE A CA 1
ATOM 660 C C . ILE A 1 91 ? 48.591 1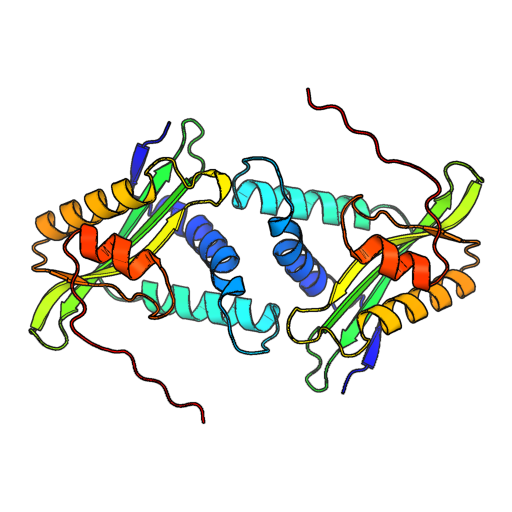1.587 50.918 1.00 17.51 83 ILE A C 1
ATOM 661 O O . ILE A 1 91 ? 48.801 12.788 50.798 1.00 23.08 83 ILE A O 1
ATOM 666 N N . ALA A 1 92 ? 48.719 10.726 49.929 1.00 18.35 84 ALA A N 1
ATOM 667 C CA . ALA A 1 92 ? 48.862 11.163 48.561 1.00 18.74 84 ALA A CA 1
ATOM 668 C C . ALA A 1 92 ? 47.544 10.836 47.893 1.00 19.52 84 ALA A C 1
ATOM 669 O O . ALA A 1 92 ? 47.149 9.680 47.865 1.00 19.17 84 ALA A O 1
ATOM 671 N N . TYR A 1 93 ? 46.872 11.850 47.366 1.00 19.25 85 TYR A N 1
ATOM 672 C CA . TYR A 1 93 ? 45.655 11.645 46.604 1.00 18.02 85 TYR A CA 1
ATOM 673 C C . TYR A 1 93 ? 46.011 11.668 45.097 1.00 19.00 85 TYR A C 1
ATOM 674 O O . TYR A 1 93 ? 46.692 12.580 44.622 1.00 19.72 85 TYR A O 1
ATOM 683 N N . ILE A 1 94 ? 45.568 10.655 44.380 1.00 19.34 86 ILE A N 1
ATOM 684 C CA . ILE A 1 94 ? 45.802 10.562 42.943 1.00 21.85 86 ILE A CA 1
ATOM 685 C C . ILE A 1 94 ? 44.568 11.096 42.242 1.00 21.76 86 ILE A C 1
ATOM 686 O O . ILE A 1 94 ? 43.490 10.457 42.257 1.00 21.77 86 ILE A O 1
ATOM 691 N N . TYR A 1 95 ? 44.711 12.262 41.648 1.00 24.83 87 TYR A N 1
ATOM 692 C CA . TYR A 1 95 ? 43.626 12.875 40.901 1.00 27.78 87 TYR A CA 1
ATOM 693 C C . TYR A 1 95 ? 43.371 12.114 39.638 1.00 28.97 87 TYR A C 1
ATOM 694 O O . TYR A 1 95 ? 42.227 11.928 39.235 1.00 29.41 87 TYR A O 1
ATOM 703 N N . ASP A 1 96 ? 44.448 11.661 39.017 1.00 27.55 88 ASP A N 1
ATOM 704 C CA . ASP A 1 96 ? 44.365 11.113 37.705 1.00 31.44 88 ASP A CA 1
ATOM 705 C C . ASP A 1 96 ? 45.508 10.161 37.396 1.00 28.25 88 ASP A C 1
ATOM 706 O O . ASP A 1 96 ? 46.624 10.379 37.816 1.00 26.05 88 ASP A O 1
ATOM 711 N N . ILE A 1 97 ? 45.195 9.105 36.652 1.00 25.71 89 ILE A N 1
ATOM 712 C CA . ILE A 1 97 ? 46.189 8.301 35.968 1.00 26.37 89 ILE A CA 1
ATOM 713 C C . ILE A 1 97 ? 45.585 7.919 34.606 1.00 25.81 89 ILE A C 1
ATOM 714 O O . ILE A 1 97 ? 44.492 7.366 34.539 1.00 23.25 89 ILE A O 1
ATOM 719 N N . GLU A 1 98 ? 46.280 8.290 33.536 1.00 24.67 90 GLU A N 1
ATOM 720 C CA . GLU A 1 98 ? 45.767 8.186 32.175 1.00 27.44 90 GLU A CA 1
ATOM 721 C C . GLU A 1 98 ? 46.891 7.691 31.269 1.00 28.13 90 GLU A C 1
ATOM 722 O O . GLU A 1 98 ? 48.038 8.121 31.398 1.00 27.84 90 GLU A O 1
ATOM 728 N N . VAL A 1 99 ? 46.573 6.736 30.398 1.00 28.19 91 VAL A N 1
ATOM 729 C CA . VAL A 1 99 ? 47.519 6.257 29.383 1.00 29.92 91 VAL A CA 1
ATOM 730 C C . VAL A 1 99 ? 46.822 6.394 28.018 1.00 31.67 91 VAL A C 1
ATOM 731 O O . VAL A 1 99 ? 45.641 6.109 27.904 1.00 31.10 91 VAL A O 1
ATOM 735 N N . VAL A 1 100 ? 47.544 6.866 27.005 1.00 32.92 92 VAL A N 1
ATOM 736 C CA . VAL A 1 100 ? 46.941 7.067 25.677 1.00 32.81 92 VAL A CA 1
ATOM 737 C C . VAL A 1 100 ? 46.532 5.731 25.086 1.00 32.70 92 VAL A C 1
ATOM 738 O O . VAL A 1 100 ? 47.164 4.725 25.334 1.00 29.40 92 VAL A O 1
ATOM 742 N N . LYS A 1 101 ? 45.448 5.739 24.315 1.00 35.65 93 LYS A N 1
ATOM 743 C CA . LYS A 1 101 ? 44.789 4.504 23.877 1.00 36.70 93 LYS A CA 1
ATOM 744 C C . LYS A 1 101 ? 45.721 3.526 23.164 1.00 38.14 93 LYS A C 1
ATOM 745 O O . LYS A 1 101 ? 45.657 2.331 23.389 1.00 40.11 93 LYS A O 1
ATOM 751 N N . TRP A 1 102 ? 46.616 4.035 22.333 1.00 40.73 94 TRP A N 1
ATOM 752 C CA . TRP A 1 102 ? 47.520 3.148 21.579 1.00 41.03 94 TRP A CA 1
ATOM 753 C C . TRP A 1 102 ? 48.739 2.666 22.380 1.00 40.11 94 TRP A C 1
ATOM 754 O O . TRP A 1 102 ? 49.490 1.817 21.899 1.00 38.46 94 TRP A O 1
ATOM 765 N N . ALA A 1 103 ? 48.933 3.184 23.594 1.00 36.60 95 ALA A N 1
ATOM 766 C CA . ALA A 1 103 ? 50.054 2.740 24.445 1.00 36.85 95 ALA A CA 1
ATOM 767 C C . ALA A 1 103 ? 49.577 1.841 25.603 1.00 39.08 95 ALA A C 1
ATOM 768 O O . ALA A 1 103 ? 50.356 1.476 26.484 1.00 36.46 95 ALA A O 1
ATOM 770 N N . ARG A 1 104 ? 48.301 1.482 25.589 1.00 40.82 96 ARG A N 1
ATOM 771 C CA . ARG A 1 104 ? 47.738 0.616 26.627 1.00 44.04 96 ARG A CA 1
ATOM 772 C C . ARG A 1 104 ? 48.213 -0.827 26.420 1.00 43.58 96 ARG A C 1
ATOM 773 O O . ARG A 1 104 ? 48.439 -1.254 25.291 1.00 47.00 96 ARG A O 1
ATOM 781 N N . GLY A 1 105 ? 48.429 -1.553 27.520 1.00 43.13 97 GLY A N 1
ATOM 782 C CA . GLY A 1 105 ? 48.882 -2.950 27.455 1.00 40.62 97 GLY A CA 1
ATOM 783 C C . GLY A 1 105 ? 50.393 -3.134 27.448 1.00 41.31 97 GLY A C 1
ATOM 784 O O . GLY A 1 105 ? 50.891 -4.213 27.080 1.00 41.02 97 GLY A O 1
ATOM 785 N N . LEU A 1 106 ? 51.124 -2.089 27.849 1.00 37.42 98 LEU A N 1
ATOM 786 C CA . LEU A 1 106 ? 52.584 -2.150 28.012 1.00 36.33 98 LEU A CA 1
ATOM 787 C C . LEU A 1 106 ? 53.013 -1.968 29.486 1.00 32.32 98 LEU A C 1
ATOM 788 O O . LEU A 1 106 ? 54.200 -1.758 29.780 1.00 34.84 98 LEU A O 1
ATOM 793 N N . GLY A 1 107 ? 52.048 -2.046 30.403 1.00 30.88 99 GLY A N 1
ATOM 794 C CA . GLY A 1 107 ? 52.299 -1.842 31.834 1.00 28.92 99 GLY A CA 1
ATOM 795 C C . GLY A 1 107 ? 52.656 -0.424 32.233 1.00 28.05 99 GLY A C 1
ATOM 796 O O . GLY A 1 107 ? 53.231 -0.213 33.298 1.00 27.92 99 GLY A O 1
ATOM 797 N N . ILE A 1 108 ? 52.338 0.553 31.380 1.00 26.61 100 ILE A N 1
ATOM 798 C CA . ILE A 1 108 ? 52.728 1.952 31.631 1.00 24.94 100 ILE A CA 1
ATOM 799 C C . ILE A 1 108 ? 51.936 2.518 32.803 1.00 24.18 100 ILE A C 1
ATOM 800 O O . ILE A 1 108 ? 52.507 3.175 33.673 1.00 25.80 100 ILE A O 1
ATOM 805 N N . GLY A 1 109 ? 50.628 2.253 32.820 1.00 20.39 101 GLY A N 1
ATOM 806 C CA . GLY A 1 109 ? 49.749 2.653 33.933 1.00 21.32 101 GLY A CA 1
ATOM 807 C C . GLY A 1 109 ? 50.224 2.052 35.245 1.00 20.10 101 GLY A C 1
ATOM 808 O O . GLY A 1 109 ? 50.323 2.740 36.291 1.00 22.38 101 GLY A O 1
ATOM 809 N N . SER A 1 110 ? 50.572 0.785 35.184 1.00 19.73 102 SER A N 1
ATOM 810 C CA . SER A 1 110 ? 51.097 0.081 36.342 1.00 24.12 102 SER A CA 1
ATOM 811 C C . SER A 1 110 ? 52.384 0.728 36.843 1.00 21.53 102 SER A C 1
ATOM 812 O O . SER A 1 110 ? 52.530 0.958 38.039 1.00 20.99 102 SER A O 1
ATOM 815 N N . ALA A 1 111 ? 53.283 1.081 35.914 1.00 23.46 103 ALA A N 1
ATOM 816 C CA . ALA A 1 111 ? 54.557 1.702 36.245 1.00 23.28 103 ALA A CA 1
ATOM 817 C C . ALA A 1 111 ? 54.404 3.121 36.814 1.00 25.49 103 ALA A C 1
ATOM 818 O O . ALA A 1 111 ? 55.137 3.509 37.737 1.00 20.65 103 ALA A O 1
ATOM 820 N N . LEU A 1 112 ? 53.458 3.887 36.254 1.00 22.01 104 LEU A N 1
ATOM 821 C CA . LEU A 1 112 ? 53.173 5.248 36.714 1.00 21.68 104 LEU A CA 1
ATOM 822 C C . LEU A 1 112 ? 52.695 5.214 38.156 1.00 19.19 104 LEU A C 1
ATOM 823 O O . LEU A 1 112 ? 53.148 5.999 38.991 1.00 17.43 104 LEU A O 1
ATOM 828 N N . LEU A 1 113 ? 51.797 4.287 38.462 1.00 19.87 105 LEU A N 1
ATOM 829 C CA . LEU A 1 113 ? 51.298 4.135 39.832 1.00 21.42 105 LEU A CA 1
ATOM 830 C C . LEU A 1 113 ? 52.397 3.711 40.820 1.00 21.01 105 LEU A C 1
ATOM 831 O O . LEU A 1 113 ? 52.440 4.194 41.949 1.00 18.40 105 LEU A O 1
ATOM 836 N N . ARG A 1 114 ? 53.282 2.809 40.407 1.00 23.26 106 ARG A N 1
ATOM 837 C CA . ARG A 1 114 ? 54.417 2.440 41.275 1.00 23.53 106 ARG A CA 1
ATOM 838 C C . ARG A 1 114 ? 55.269 3.660 41.572 1.00 21.66 106 ARG A C 1
ATOM 839 O O . ARG A 1 114 ? 55.694 3.872 42.711 1.00 21.04 106 ARG A O 1
ATOM 847 N N . LYS A 1 115 ? 55.521 4.476 40.554 1.00 21.99 107 LYS A N 1
ATOM 848 C CA . LYS A 1 115 ? 56.335 5.697 40.753 1.00 23.10 107 LYS A CA 1
ATOM 849 C C . LYS A 1 115 ? 55.661 6.670 41.734 1.00 22.66 107 LYS A C 1
ATOM 850 O O . LYS A 1 115 ? 56.308 7.242 42.612 1.00 19.14 107 LYS A O 1
ATOM 853 N N . ALA A 1 116 ? 54.348 6.846 41.569 1.00 19.27 108 ALA A N 1
ATOM 854 C CA . ALA A 1 116 ? 53.552 7.664 42.451 1.00 19.99 108 ALA A CA 1
ATOM 855 C C . ALA A 1 116 ? 53.593 7.162 43.898 1.00 17.10 108 ALA A C 1
ATOM 856 O O . ALA A 1 116 ? 53.791 7.942 44.816 1.00 19.37 108 ALA A O 1
ATOM 858 N N . GLU A 1 117 ? 53.409 5.862 44.085 1.00 19.19 109 GLU A N 1
ATOM 859 C CA . GLU A 1 117 ? 53.498 5.242 45.406 1.00 19.32 109 GLU A CA 1
ATOM 860 C C . GLU A 1 117 ? 54.882 5.450 46.038 1.00 21.91 109 GLU A C 1
ATOM 861 O O . GLU A 1 117 ? 55.007 5.788 47.232 1.00 20.02 109 GLU A O 1
ATOM 867 N N . GLU A 1 118 ? 55.908 5.295 45.220 1.00 22.58 110 GLU A N 1
ATOM 868 C CA . GLU A 1 118 ? 57.286 5.514 45.674 1.00 24.54 110 GLU A CA 1
ATOM 869 C C . GLU A 1 118 ? 57.506 6.967 46.122 1.00 21.48 110 GLU A C 1
ATOM 870 O O . GLU A 1 118 ? 58.068 7.199 47.197 1.00 24.27 110 GLU A O 1
ATOM 876 N N . TRP A 1 119 ? 57.032 7.929 45.324 1.00 22.09 111 TRP A N 1
ATOM 877 C CA . TRP A 1 119 ? 57.169 9.333 45.641 1.00 24.04 111 TRP A CA 1
ATOM 878 C C . TRP A 1 119 ? 56.362 9.713 46.879 1.00 24.74 111 TRP A C 1
ATOM 879 O O . TRP A 1 119 ? 56.855 10.441 47.734 1.00 21.81 111 TRP A O 1
ATOM 890 N N . ALA A 1 120 ? 55.127 9.213 46.966 1.00 20.85 112 ALA A N 1
ATOM 891 C CA . ALA A 1 120 ? 54.294 9.422 48.139 1.00 21.26 112 ALA A CA 1
ATOM 892 C C . ALA A 1 120 ? 55.035 8.995 49.437 1.00 20.75 112 ALA A C 1
ATOM 893 O O . ALA A 1 120 ? 55.063 9.735 50.418 1.00 21.24 112 ALA A O 1
ATOM 895 N N . LYS A 1 121 ? 55.647 7.822 49.409 1.00 23.89 113 LYS A N 1
ATOM 896 C CA . LYS A 1 121 ? 56.405 7.314 50.547 1.00 26.70 113 LYS A CA 1
ATOM 897 C C . LYS A 1 121 ? 57.543 8.287 50.932 1.00 27.71 113 LYS A C 1
ATOM 898 O O . LYS A 1 121 ? 57.748 8.559 52.116 1.00 25.65 113 LYS A O 1
ATOM 904 N N . GLU A 1 122 ? 58.267 8.793 49.929 1.00 28.98 114 GLU A N 1
ATOM 905 C CA . GLU A 1 122 ? 59.368 9.779 50.144 1.00 29.71 114 GLU A CA 1
ATOM 906 C C . GLU A 1 122 ? 58.902 11.014 50.847 1.00 30.33 114 GLU A C 1
ATOM 907 O O . GLU A 1 122 ? 59.657 11.622 51.602 1.00 26.88 114 GLU A O 1
ATOM 913 N N . ARG A 1 123 ? 57.665 11.428 50.550 1.00 27.88 115 ARG A N 1
ATOM 914 C CA . ARG A 1 123 ? 57.077 12.636 51.148 1.00 28.87 115 ARG A CA 1
ATOM 915 C C . ARG A 1 123 ? 56.519 12.397 52.542 1.00 25.71 115 ARG A C 1
ATOM 916 O O . ARG A 1 123 ? 56.084 13.330 53.189 1.00 26.96 115 ARG A O 1
ATOM 924 N N . GLY A 1 124 ? 56.496 11.152 52.993 1.00 24.63 116 GLY A N 1
ATOM 925 C CA . GLY A 1 124 ? 55.953 10.834 54.312 1.00 26.44 116 GLY A CA 1
ATOM 926 C C . GLY A 1 124 ? 54.470 10.512 54.319 1.00 23.72 116 GLY A C 1
ATOM 927 O O . GLY A 1 124 ? 53.855 10.456 55.370 1.00 24.22 116 GLY A O 1
ATOM 928 N N . ALA A 1 125 ? 53.883 10.265 53.158 1.00 21.27 117 ALA A N 1
ATOM 929 C CA . ALA A 1 125 ? 52.444 9.870 53.129 1.00 20.45 117 ALA A CA 1
ATOM 930 C C . ALA A 1 125 ? 52.265 8.490 53.758 1.00 21.33 117 ALA A C 1
ATOM 931 O O . ALA A 1 125 ? 53.147 7.651 53.647 1.00 23.70 117 ALA A O 1
ATOM 933 N N . LYS A 1 126 ? 51.122 8.272 54.424 1.00 18.91 118 LYS A N 1
ATOM 934 C CA . LYS A 1 126 ? 50.771 6.984 55.072 1.00 20.30 118 LYS A CA 1
ATOM 935 C C . LYS A 1 126 ? 49.792 6.146 54.243 1.00 21.25 118 LYS A C 1
ATOM 936 O O . LYS A 1 126 ? 49.545 4.976 54.548 1.00 20.01 118 LYS A O 1
ATOM 940 N N . LYS A 1 127 ? 49.202 6.765 53.228 1.00 19.95 119 LYS A N 1
ATOM 941 C CA . LYS A 1 127 ? 48.296 6.087 52.319 1.00 20.80 119 LYS A CA 1
ATOM 942 C C . LYS A 1 127 ? 48.347 6.768 50.979 1.00 19.60 119 LYS A C 1
ATOM 943 O O . LYS A 1 127 ? 48.681 7.974 50.893 1.00 18.65 119 LYS A O 1
ATOM 949 N N . ILE A 1 128 ? 48.022 5.988 49.945 1.00 19.88 120 ILE A N 1
ATOM 950 C CA . ILE A 1 128 ? 47.576 6.496 48.644 1.00 20.90 120 ILE A CA 1
ATOM 951 C C . ILE A 1 128 ? 46.067 6.354 48.624 1.00 19.65 120 ILE A C 1
ATOM 952 O O . ILE A 1 128 ? 45.530 5.299 48.988 1.00 18.15 120 ILE A O 1
ATOM 957 N N . VAL A 1 129 ? 45.395 7.416 48.191 1.00 18.16 121 VAL A N 1
ATOM 958 C CA . VAL A 1 129 ? 43.934 7.452 48.119 1.00 15.87 121 VAL A CA 1
ATOM 959 C C . VAL A 1 129 ? 43.528 7.880 46.735 1.00 16.84 121 VAL A C 1
ATOM 960 O O . VAL A 1 129 ? 44.153 8.748 46.149 1.00 18.23 121 VAL A O 1
ATOM 964 N N . LEU A 1 130 ? 42.489 7.264 46.185 1.00 18.97 122 LEU A N 1
ATOM 965 C CA . LEU A 1 130 ? 41.939 7.739 44.913 1.00 19.75 122 LEU A CA 1
ATOM 966 C C . LEU A 1 130 ? 40.463 7.359 44.778 1.00 18.95 122 LEU A C 1
ATOM 967 O O . LEU A 1 130 ? 39.942 6.544 45.539 1.00 19.04 122 LEU A O 1
ATOM 972 N N . ARG A 1 131 ? 39.804 7.990 43.821 1.00 18.48 123 ARG A N 1
ATOM 973 C CA . ARG A 1 131 ? 38.412 7.745 43.543 1.00 19.55 123 ARG A CA 1
ATOM 974 C C . ARG A 1 131 ? 38.330 6.908 42.295 1.00 20.09 123 ARG A C 1
ATOM 975 O O . ARG A 1 131 ? 38.991 7.233 41.292 1.00 23.25 123 ARG A O 1
ATOM 983 N N . VAL A 1 132 ? 37.520 5.848 42.344 1.00 20.70 124 VAL A N 1
ATOM 984 C CA . VAL A 1 132 ? 37.225 5.016 41.176 1.00 20.21 124 VAL A CA 1
ATOM 985 C C . VAL A 1 132 ? 35.718 4.877 41.013 1.00 19.46 124 VAL A C 1
ATOM 986 O O . VAL A 1 132 ? 34.988 4.650 41.982 1.00 19.99 124 VAL A O 1
ATOM 993 N N . GLU A 1 133 ? 35.247 5.003 39.783 1.00 23.78 125 GLU A N 1
ATOM 994 C CA . GLU A 1 133 ? 33.814 4.892 39.527 1.00 26.48 125 GLU A CA 1
ATOM 995 C C . GLU A 1 133 ? 33.351 3.471 39.756 1.00 29.06 125 GLU A C 1
ATOM 996 O O . GLU A 1 133 ? 34.046 2.526 39.452 1.00 29.69 125 GLU A O 1
ATOM 1002 N N . ILE A 1 134 ? 32.143 3.343 40.294 1.00 32.03 126 ILE A N 1
ATOM 1003 C CA . ILE A 1 134 ? 31.723 2.132 40.990 1.00 36.70 126 ILE A CA 1
ATOM 1004 C C . ILE A 1 134 ? 31.549 0.873 40.107 1.00 41.59 126 ILE A C 1
ATOM 1005 O O . ILE A 1 134 ? 31.771 -0.255 40.574 1.00 44.53 126 ILE A O 1
ATOM 1010 N N . ASP A 1 135 ? 31.176 1.053 38.849 1.00 42.36 127 ASP A N 1
ATOM 1011 C CA . ASP A 1 135 ? 31.061 -0.090 37.944 1.00 46.13 127 ASP A CA 1
ATOM 1012 C C . ASP A 1 135 ? 32.195 -0.106 36.904 1.00 46.52 127 ASP A C 1
ATOM 1013 O O . ASP A 1 135 ? 32.163 -0.891 35.943 1.00 48.35 127 ASP A O 1
ATOM 1018 N N . ASN A 1 136 ? 33.198 0.754 37.116 1.00 44.08 128 ASN A N 1
ATOM 1019 C CA . ASN A 1 136 ? 34.407 0.768 36.313 1.00 43.84 128 ASN A CA 1
ATOM 1020 C C . ASN A 1 136 ? 35.163 -0.545 36.559 1.00 43.69 128 ASN A C 1
ATOM 1021 O O . ASN A 1 136 ? 35.319 -0.957 37.708 1.00 42.69 128 ASN A O 1
ATOM 1026 N N . PRO A 1 137 ? 35.590 -1.225 35.487 1.00 43.38 129 PRO A N 1
ATOM 1027 C CA . PRO A 1 137 ? 36.461 -2.403 35.613 1.00 41.67 129 PRO A CA 1
ATOM 1028 C C . PRO A 1 137 ? 37.800 -2.125 36.321 1.00 37.92 129 PRO A C 1
ATOM 1029 O O . PRO A 1 137 ? 38.424 -3.044 36.832 1.00 39.09 129 PRO A O 1
ATOM 1033 N N . ALA A 1 138 ? 38.238 -0.869 36.321 1.00 34.89 130 ALA A N 1
ATOM 1034 C CA . ALA A 1 138 ? 39.457 -0.456 37.036 1.00 35.60 130 ALA A CA 1
ATOM 1035 C C . ALA A 1 138 ? 39.432 -0.778 38.534 1.00 33.22 130 ALA A C 1
ATOM 1036 O O . ALA A 1 138 ? 40.487 -0.854 39.160 1.00 33.74 130 ALA A O 1
ATOM 1038 N N . VAL A 1 139 ? 38.246 -0.958 39.116 1.00 29.57 131 VAL A N 1
ATOM 1039 C CA . VAL A 1 139 ? 38.163 -1.315 40.546 1.00 28.62 131 VAL A CA 1
ATOM 1040 C C . VAL A 1 139 ? 39.056 -2.543 40.864 1.00 28.09 131 VAL A C 1
ATOM 1041 O O . VAL A 1 139 ? 39.865 -2.496 41.788 1.00 25.14 131 VAL A O 1
ATOM 1045 N N . LYS A 1 140 ? 38.931 -3.610 40.068 1.00 28.06 132 LYS A N 1
ATOM 1046 C CA . LYS A 1 140 ? 39.751 -4.822 40.254 1.00 26.60 132 LYS A CA 1
ATOM 1047 C C . LYS A 1 140 ? 41.237 -4.569 39.992 1.00 25.59 132 LYS A C 1
ATOM 1048 O O . LYS A 1 140 ? 42.097 -5.186 40.620 1.00 25.00 132 LYS A O 1
ATOM 1050 N N . TRP A 1 141 ? 41.527 -3.664 39.067 1.00 25.94 133 TRP A N 1
ATOM 1051 C CA . TRP A 1 141 ? 42.896 -3.297 38.748 1.00 26.60 133 TRP A CA 1
ATOM 1052 C C . TRP A 1 141 ? 43.567 -2.689 39.990 1.00 21.92 133 TRP A C 1
ATOM 1053 O O . TRP A 1 141 ? 44.699 -3.027 40.317 1.00 23.40 133 TRP A O 1
ATOM 1064 N N . TYR A 1 142 ? 42.852 -1.835 40.702 1.00 22.42 134 TYR A N 1
ATOM 1065 C CA . TYR A 1 142 ? 43.380 -1.271 41.951 1.00 23.07 134 TYR A CA 1
ATOM 1066 C C . TYR A 1 142 ? 43.407 -2.303 43.064 1.00 21.93 134 TYR A C 1
ATOM 1067 O O . TYR A 1 142 ? 44.382 -2.395 43.810 1.00 18.75 134 TYR A O 1
ATOM 1076 N N . GLU A 1 143 ? 42.346 -3.101 43.182 1.00 22.55 135 GLU A N 1
ATOM 1077 C CA . GLU A 1 143 ? 42.316 -4.145 44.207 1.00 20.67 135 GLU A CA 1
ATOM 1078 C C . GLU A 1 143 ? 43.514 -5.100 44.096 1.00 22.81 135 GLU A C 1
ATOM 1079 O O . GLU A 1 143 ? 44.081 -5.531 45.115 1.00 19.24 135 GLU A O 1
ATOM 1085 N N . GLU A 1 144 ? 43.911 -5.408 42.860 1.00 23.97 136 GLU A N 1
ATOM 1086 C CA . GLU A 1 144 ? 45.065 -6.286 42.601 1.00 27.04 136 GLU A CA 1
ATOM 1087 C C . GLU A 1 144 ? 46.352 -5.705 43.174 1.00 24.90 136 GLU A C 1
ATOM 1088 O O . GLU A 1 144 ? 47.275 -6.447 43.504 1.00 26.86 136 GLU A O 1
ATOM 1094 N N . ARG A 1 145 ? 46.400 -4.373 43.292 1.00 23.61 137 ARG A N 1
ATOM 1095 C CA . ARG A 1 145 ? 47.604 -3.654 43.673 1.00 23.04 137 ARG A CA 1
ATOM 1096 C C . ARG A 1 145 ? 47.584 -3.206 45.146 1.00 22.32 137 ARG A C 1
ATOM 1097 O O . ARG A 1 145 ? 48.387 -2.370 45.555 1.00 23.39 137 ARG A O 1
ATOM 1105 N N . GLY A 1 146 ? 46.658 -3.740 45.927 1.00 20.74 138 GLY A N 1
ATOM 1106 C CA . GLY A 1 146 ? 46.646 -3.481 47.360 1.00 20.04 138 GLY A CA 1
ATOM 1107 C C . GLY A 1 146 ? 45.654 -2.438 47.831 1.00 19.37 138 GLY A C 1
ATOM 1108 O O . GLY A 1 146 ? 45.617 -2.143 49.018 1.00 19.62 138 GLY A O 1
ATOM 1109 N N . TYR A 1 147 ? 44.825 -1.906 46.923 1.00 19.58 139 TYR A N 1
ATOM 1110 C CA . TYR A 1 147 ? 43.818 -0.891 47.282 1.00 19.80 139 TYR A CA 1
ATOM 1111 C C . TYR A 1 147 ? 42.509 -1.503 47.737 1.00 22.44 139 TYR A C 1
ATOM 1112 O O . TYR A 1 147 ? 42.010 -2.457 47.131 1.00 20.13 139 TYR A O 1
ATOM 1121 N N . LYS A 1 148 ? 41.929 -0.913 48.784 1.00 20.57 140 LYS A N 1
ATOM 1122 C CA . LYS A 1 148 ? 40.674 -1.366 49.331 1.00 22.77 140 LYS A CA 1
ATOM 1123 C C . LYS A 1 148 ? 39.680 -0.213 49.416 1.00 22.70 140 LYS A C 1
ATOM 1124 O O . LYS A 1 148 ? 40.044 0.908 49.771 1.00 20.83 140 LYS A O 1
ATOM 1127 N N . ALA A 1 149 ? 38.427 -0.490 49.077 1.00 25.11 141 ALA A N 1
ATOM 1128 C CA . ALA A 1 149 ? 37.355 0.526 49.171 1.00 24.61 141 ALA A CA 1
ATOM 1129 C C . ALA A 1 149 ? 37.121 0.896 50.638 1.00 25.06 141 ALA A C 1
ATOM 1130 O O . ALA A 1 149 ? 36.833 0.025 51.456 1.00 26.53 141 ALA A O 1
ATOM 1132 N N . ARG A 1 150 ? 37.286 2.179 50.970 1.00 20.77 142 ARG A N 1
ATOM 1133 C CA . ARG A 1 150 ? 37.089 2.689 52.337 1.00 23.18 142 ARG A CA 1
ATOM 1134 C C . ARG A 1 150 ? 35.781 3.507 52.466 1.00 21.64 142 ARG A C 1
ATOM 1135 O O . ARG A 1 150 ? 35.195 3.596 53.541 1.00 21.52 142 ARG A O 1
ATOM 1141 N N . ALA A 1 151 ? 35.333 4.096 51.375 1.00 20.59 143 ALA A N 1
ATOM 1142 C CA . ALA A 1 151 ? 34.178 4.974 51.431 1.00 19.65 143 ALA A CA 1
ATOM 1143 C C . ALA A 1 151 ? 33.472 5.053 50.106 1.00 19.80 143 ALA A C 1
ATOM 1144 O O . ALA A 1 151 ? 34.033 4.670 49.055 1.00 17.66 143 ALA A O 1
ATOM 1146 N N . LEU A 1 152 ? 32.250 5.593 50.162 1.00 18.32 144 LEU A N 1
ATOM 1147 C CA . LEU A 1 152 ? 31.407 5.744 48.980 1.00 20.99 144 LEU A CA 1
ATOM 1148 C C . LEU A 1 152 ? 31.149 7.199 48.717 1.00 19.42 144 LEU A C 1
ATOM 1149 O O . LEU A 1 152 ? 30.909 7.961 49.652 1.00 21.34 144 LEU A O 1
ATOM 1154 N N . ILE A 1 153 ? 31.185 7.589 47.442 1.00 18.29 145 ILE A N 1
ATOM 1155 C CA . ILE A 1 153 ? 30.732 8.900 47.033 1.00 19.43 145 ILE A CA 1
ATOM 1156 C C . ILE A 1 153 ? 29.275 8.726 46.633 1.00 21.67 145 ILE A C 1
ATOM 1157 O O . ILE A 1 153 ? 28.979 8.089 45.623 1.00 19.71 145 ILE A O 1
ATOM 1162 N N . MET A 1 154 ? 28.387 9.259 47.465 1.00 21.09 146 MET A N 1
ATOM 1163 C CA . MET A 1 154 ? 26.926 9.170 47.248 1.00 24.50 146 MET A CA 1
ATOM 1164 C C . MET A 1 154 ? 26.435 10.435 46.563 1.00 21.47 146 MET A C 1
ATOM 1165 O O . MET A 1 154 ? 26.892 11.535 46.872 1.00 21.49 146 MET A O 1
ATOM 1170 N N . GLU A 1 155 ? 25.492 10.289 45.630 1.00 23.29 147 GLU A N 1
ATOM 1171 C CA . GLU A 1 155 ? 24.996 11.440 44.889 1.00 23.32 147 GLU A CA 1
A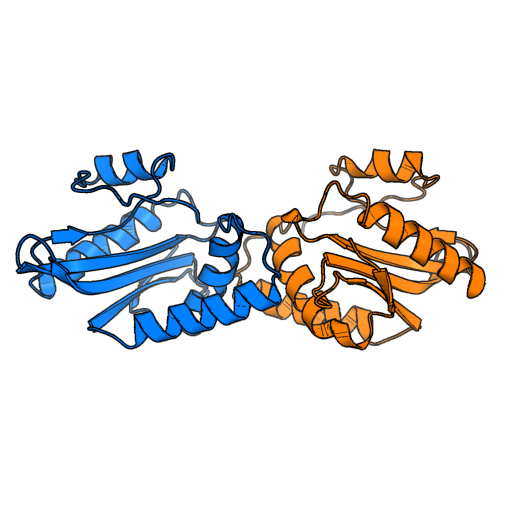TOM 1172 C C . GLU A 1 155 ? 23.499 11.374 44.749 1.00 23.48 147 GLU A C 1
ATOM 1173 O O . GLU A 1 155 ? 22.946 10.304 44.519 1.00 22.19 147 GLU A O 1
ATOM 1179 N N . LYS A 1 156 ? 22.859 12.534 44.871 1.00 24.47 148 LYS A N 1
ATOM 1180 C CA . LYS A 1 156 ? 21.409 12.661 44.673 1.00 26.16 148 LYS A CA 1
ATOM 1181 C C . LYS A 1 156 ? 21.184 13.779 43.669 1.00 26.06 148 LYS A C 1
ATOM 1182 O O . LYS A 1 156 ? 21.648 14.883 43.889 1.00 22.74 148 LYS A O 1
ATOM 1188 N N . PRO A 1 157 ? 20.474 13.510 42.573 1.00 30.65 149 PRO A N 1
ATOM 1189 C CA . PRO A 1 157 ? 20.174 14.556 41.607 1.00 32.67 149 PRO A CA 1
ATOM 1190 C C . PRO A 1 157 ? 19.106 15.495 42.159 1.00 31.61 149 PRO A C 1
ATOM 1191 O O . PRO A 1 157 ? 18.213 15.049 42.868 1.00 32.28 149 PRO A O 1
ATOM 1195 N N . ILE A 1 158 ? 19.232 16.785 41.872 1.00 33.69 150 ILE A N 1
ATOM 1196 C CA . ILE A 1 158 ? 18.214 17.763 42.268 1.00 38.11 150 ILE A CA 1
ATOM 1197 C C . ILE A 1 158 ? 17.867 18.718 41.138 1.00 38.75 150 ILE A C 1
ATOM 1198 O O . ILE A 1 158 ? 17.125 19.666 41.360 1.00 38.77 150 ILE A O 1
ATOM 1204 N N . GLU B 1 10 ? 14.355 21.506 21.670 1.00 49.85 2 GLU B N 1
ATOM 1205 C CA . GLU B 1 10 ? 13.873 22.436 20.614 1.00 49.64 2 GLU B CA 1
ATOM 1206 C C . GLU B 1 10 ? 15.044 23.259 20.057 1.00 48.83 2 GLU B C 1
ATOM 1207 O O . GLU B 1 10 ? 15.919 23.710 20.817 1.00 47.26 2 GLU B O 1
ATOM 1209 N N . TYR B 1 11 ? 15.049 23.458 18.739 1.00 45.64 3 TYR B N 1
ATOM 1210 C CA . TYR B 1 11 ? 16.211 24.038 18.065 1.00 43.22 3 TYR B CA 1
ATOM 1211 C C . TYR B 1 11 ? 15.857 24.756 16.762 1.00 40.47 3 TYR B C 1
ATOM 1212 O O . TYR B 1 11 ? 14.818 24.507 16.169 1.00 39.64 3 TYR B O 1
ATOM 1221 N N . THR B 1 12 ? 16.737 25.654 16.332 1.00 39.05 4 THR B N 1
ATOM 1222 C CA . THR B 1 12 ? 16.618 26.281 15.030 1.00 37.69 4 THR B CA 1
ATOM 1223 C C . THR B 1 12 ? 17.896 26.070 14.241 1.00 35.14 4 THR B C 1
ATOM 1224 O O . THR B 1 12 ? 18.960 25.898 14.822 1.00 35.16 4 THR B O 1
ATOM 1228 N N . ILE B 1 13 ? 17.781 26.102 12.915 1.00 33.99 5 ILE B N 1
ATOM 1229 C CA . ILE B 1 13 ? 18.938 25.975 12.035 1.00 32.53 5 ILE B CA 1
ATOM 1230 C C . ILE B 1 13 ? 19.174 27.290 11.340 1.00 30.97 5 ILE B C 1
ATOM 1231 O O . ILE B 1 13 ? 18.319 27.778 10.588 1.00 30.03 5 ILE B O 1
ATOM 1236 N N . VAL B 1 14 ? 20.347 27.852 11.583 1.00 28.82 6 VAL B N 1
ATOM 1237 C CA . VAL B 1 14 ? 20.716 29.158 11.062 1.00 28.75 6 VAL B CA 1
ATOM 1238 C C . VAL B 1 14 ? 22.140 29.144 10.526 1.00 29.06 6 VAL B C 1
ATOM 1239 O O . VAL B 1 14 ? 22.855 28.154 10.682 1.00 25.97 6 VAL B O 1
ATOM 1243 N N . ASP B 1 15 ? 22.561 30.252 9.913 1.00 28.86 7 ASP B N 1
ATOM 1244 C CA . ASP B 1 15 ? 23.932 30.367 9.433 1.00 27.40 7 ASP B CA 1
ATOM 1245 C C . ASP B 1 15 ? 24.890 30.255 10.610 1.00 26.89 7 ASP B C 1
ATOM 1246 O O . ASP B 1 15 ? 24.652 30.857 11.658 1.00 25.99 7 ASP B O 1
ATOM 1251 N N . GLY B 1 16 ? 25.978 29.499 10.423 1.00 25.44 8 GLY B N 1
ATOM 1252 C CA . GLY B 1 16 ? 26.935 29.219 11.492 1.00 25.12 8 GLY B CA 1
ATOM 1253 C C . GLY B 1 16 ? 28.289 29.907 11.374 1.00 24.86 8 GLY B C 1
ATOM 1254 O O . GLY B 1 16 ? 29.247 29.492 12.027 1.00 23.15 8 GLY B O 1
ATOM 1255 N N . GLU B 1 17 ? 28.386 30.967 10.570 1.00 24.71 9 GLU B N 1
ATOM 1256 C CA . GLU B 1 17 ? 29.680 31.661 10.382 1.00 27.67 9 GLU B CA 1
ATOM 1257 C C . GLU B 1 17 ? 30.295 32.116 11.725 1.00 28.46 9 GLU B C 1
ATOM 1258 O O . GLU B 1 17 ? 31.499 32.019 11.932 1.00 28.82 9 GLU B O 1
ATOM 1264 N N . GLU B 1 18 ? 29.461 32.573 12.654 1.00 29.01 10 GLU B N 1
ATOM 1265 C CA . GLU B 1 18 ? 29.966 33.080 13.926 1.00 31.07 10 GLU B CA 1
ATOM 1266 C C . GLU B 1 18 ? 30.337 31.947 14.891 1.00 29.81 10 GLU B C 1
ATOM 1267 O O . GLU B 1 18 ? 30.861 32.189 15.980 1.00 29.41 10 GLU B O 1
ATOM 1273 N N . TYR B 1 19 ? 30.073 30.711 14.476 1.00 27.25 11 TYR B N 1
ATOM 1274 C CA . TYR B 1 19 ? 30.279 29.528 15.318 1.00 26.45 11 TYR B CA 1
ATOM 1275 C C . TYR B 1 19 ? 31.468 28.672 14.835 1.00 26.07 11 TYR B C 1
ATOM 1276 O O . TYR B 1 19 ? 31.710 27.585 15.362 1.00 22.02 11 TYR B O 1
ATOM 1285 N N . ILE B 1 20 ? 32.213 29.158 13.835 1.00 23.37 12 ILE B N 1
ATOM 1286 C CA . ILE B 1 20 ? 33.309 28.357 13.247 1.00 23.97 12 ILE B CA 1
ATOM 1287 C C . ILE B 1 20 ? 34.305 27.837 14.300 1.00 21.99 12 ILE B C 1
ATOM 1288 O O . ILE B 1 20 ? 34.731 26.698 14.235 1.00 21.31 12 ILE B O 1
ATOM 1293 N N . GLU B 1 21 ? 34.667 28.662 15.272 1.00 24.38 13 GLU B N 1
ATOM 1294 C CA . GLU B 1 21 ? 35.624 28.225 16.304 1.00 26.32 13 GLU B CA 1
ATOM 1295 C C . GLU B 1 21 ? 35.056 27.086 17.123 1.00 25.68 13 GLU B C 1
ATOM 1296 O O . GLU B 1 21 ? 35.747 26.105 17.400 1.00 24.43 13 GLU B O 1
ATOM 1302 N N . GLU B 1 22 ? 33.800 27.231 17.533 1.00 24.50 14 GLU B N 1
ATOM 1303 C CA . GLU B 1 22 ? 33.143 26.186 18.323 1.00 25.75 14 GLU B CA 1
ATOM 1304 C C . GLU B 1 22 ? 33.007 24.902 17.498 1.00 24.05 14 GLU B C 1
ATOM 1305 O O . GLU B 1 22 ? 33.239 23.784 18.002 1.00 21.43 14 GLU B O 1
ATOM 1308 N N . ILE B 1 23 ? 32.626 25.066 16.230 1.00 22.30 15 ILE B N 1
ATOM 1309 C CA . ILE B 1 23 ? 32.548 23.939 15.305 1.00 20.89 15 ILE B CA 1
ATOM 1310 C C . ILE B 1 23 ? 33.920 23.236 15.208 1.00 21.43 15 ILE B C 1
ATOM 1311 O O . ILE B 1 23 ? 33.998 22.005 15.238 1.00 21.24 15 ILE B O 1
ATOM 1316 N N . LYS B 1 24 ? 34.987 24.023 15.079 1.00 20.18 16 LYS B N 1
ATOM 1317 C CA . LYS B 1 24 ? 36.336 23.465 14.926 1.00 21.46 16 LYS B CA 1
ATOM 1318 C C . LYS B 1 24 ? 36.700 22.626 16.150 1.00 20.68 16 LYS B C 1
ATOM 1319 O O . LYS B 1 24 ? 37.249 21.507 16.045 1.00 19.35 16 LYS B O 1
ATOM 1325 N N . LYS B 1 25 ? 36.378 23.165 17.316 1.00 22.22 17 LYS B N 1
ATOM 1326 C CA . LYS B 1 25 ? 36.694 22.507 18.576 1.00 25.99 17 LYS B CA 1
ATOM 1327 C C . LYS B 1 25 ? 35.866 21.243 18.775 1.00 25.19 17 LYS B C 1
ATOM 1328 O O . LYS B 1 25 ? 36.401 20.227 19.231 1.00 24.14 17 LYS B O 1
ATOM 1334 N N . LEU B 1 26 ? 34.589 21.285 18.409 1.00 23.92 18 LEU B N 1
ATOM 1335 C CA . LEU B 1 26 ? 33.724 20.087 18.503 1.00 24.47 18 LEU B CA 1
ATOM 1336 C C . LEU B 1 26 ? 34.183 19.008 17.517 1.00 23.41 18 LEU B C 1
ATOM 1337 O O . LEU B 1 26 ? 34.213 17.795 17.851 1.00 21.95 18 LEU B O 1
ATOM 1342 N N . ASP B 1 27 ? 34.552 19.433 16.309 1.00 22.38 19 ASP B N 1
ATOM 1343 C CA . ASP B 1 27 ? 35.058 18.490 15.313 1.00 21.00 19 ASP B CA 1
ATOM 1344 C C . ASP B 1 27 ? 36.330 17.800 15.800 1.00 20.52 19 ASP B C 1
ATOM 1345 O O . ASP B 1 27 ? 36.507 16.602 15.596 1.00 23.91 19 ASP B O 1
ATOM 1350 N N . ARG B 1 28 ? 37.211 18.567 16.434 1.00 20.92 20 ARG B N 1
ATOM 1351 C CA . ARG B 1 28 ? 38.468 18.059 16.961 1.00 22.57 20 ARG B CA 1
ATOM 1352 C C . ARG B 1 28 ? 38.197 16.986 18.006 1.00 25.58 20 ARG B C 1
ATOM 1353 O O . ARG B 1 28 ? 38.886 15.950 18.055 1.00 22.51 20 ARG B O 1
ATOM 1361 N N . GLU B 1 29 ? 37.198 17.237 18.850 1.00 25.23 21 GLU B N 1
ATOM 1362 C CA . GLU B 1 29 ? 36.866 16.321 19.932 1.00 28.94 21 GLU B CA 1
ATOM 1363 C C . GLU B 1 29 ? 36.332 15.042 19.359 1.00 26.94 21 GLU B C 1
ATOM 1364 O O . GLU B 1 29 ? 36.795 13.977 19.715 1.00 33.46 21 GLU B O 1
ATOM 1370 N N . ILE B 1 30 ? 35.351 15.170 18.473 1.00 26.77 22 ILE B N 1
ATOM 1371 C CA . ILE B 1 30 ? 34.675 14.049 17.861 1.00 27.67 22 ILE B CA 1
ATOM 1372 C C . ILE B 1 30 ? 35.609 13.210 16.999 1.00 29.29 22 ILE B C 1
ATOM 1373 O O . ILE B 1 30 ? 35.578 11.991 17.058 1.00 29.22 22 ILE B O 1
ATOM 1378 N N . SER B 1 31 ? 36.417 13.866 16.169 1.00 27.13 23 SER B N 1
ATOM 1379 C CA . SER B 1 31 ? 37.203 13.137 15.166 1.00 24.74 23 SER B CA 1
ATOM 1380 C C . SER B 1 31 ? 38.310 12.257 15.753 1.00 26.43 23 SER B C 1
ATOM 1381 O O . SER B 1 31 ? 38.728 11.281 15.125 1.00 24.68 23 SER B O 1
ATOM 1384 N N . TYR B 1 32 ? 38.791 12.596 16.935 1.00 27.42 24 TYR B N 1
ATOM 1385 C CA . TYR B 1 32 ? 39.926 11.893 17.508 1.00 32.69 24 TYR B CA 1
ATOM 1386 C C . TYR B 1 32 ? 39.691 10.386 17.719 1.00 31.42 24 TYR B C 1
ATOM 1387 O O . TYR B 1 32 ? 40.627 9.575 17.597 1.00 29.97 24 TYR B O 1
ATOM 1396 N N . SER B 1 33 ? 38.455 10.012 18.013 1.00 31.95 25 SER B N 1
ATOM 1397 C CA . SER B 1 33 ? 38.142 8.612 18.304 1.00 35.78 25 SER B CA 1
ATOM 1398 C C . SER B 1 33 ? 38.271 7.707 17.058 1.00 37.16 25 SER B C 1
ATOM 1399 O O . SER B 1 33 ? 38.448 6.498 17.194 1.00 37.26 25 SER B O 1
ATOM 1402 N N . PHE B 1 34 ? 38.241 8.303 15.860 1.00 35.68 26 PHE B N 1
ATOM 1403 C CA . PHE B 1 34 ? 38.384 7.554 14.612 1.00 36.12 26 PHE B CA 1
ATOM 1404 C C . PHE B 1 34 ? 39.817 7.463 14.045 1.00 33.93 26 PHE B C 1
ATOM 1405 O O . PHE B 1 34 ? 40.025 6.866 13.011 1.00 32.32 26 PHE B O 1
ATOM 1413 N N . VAL B 1 35 ? 40.791 8.042 14.722 1.00 32.89 27 VAL B N 1
ATOM 1414 C CA . VAL B 1 35 ? 42.174 8.048 14.213 1.00 33.38 27 VAL B CA 1
ATOM 1415 C C . VAL B 1 35 ? 42.785 6.656 14.441 1.00 35.22 27 VAL B C 1
ATOM 1416 O O . VAL B 1 35 ? 42.722 6.140 15.559 1.00 33.42 27 VAL B O 1
ATOM 1420 N N . ARG B 1 36 ? 43.345 6.060 13.379 1.00 36.53 28 ARG B N 1
ATOM 1421 C CA . ARG B 1 36 ? 43.948 4.707 13.436 1.00 38.52 28 ARG B CA 1
ATOM 1422 C C . ARG B 1 36 ? 45.490 4.691 13.550 1.00 39.13 28 ARG B C 1
ATOM 1423 O O . ARG B 1 36 ? 46.096 3.619 13.448 1.00 40.82 28 ARG B O 1
ATOM 1431 N N . PHE B 1 37 ? 46.134 5.844 13.757 1.00 37.47 29 PHE B N 1
ATOM 1432 C CA . PHE B 1 37 ? 47.612 5.880 13.857 1.00 34.76 29 PHE B CA 1
ATOM 1433 C C . PHE B 1 37 ? 48.045 6.343 15.234 1.00 37.35 29 PHE B C 1
ATOM 1434 O O . PHE B 1 37 ? 47.401 7.205 15.828 1.00 39.30 29 PHE B O 1
ATOM 1442 N N . PRO B 1 38 ? 49.145 5.792 15.748 1.00 37.53 30 PRO B N 1
ATOM 1443 C CA . PRO B 1 38 ? 49.571 6.085 17.112 1.00 38.08 30 PRO B CA 1
ATOM 1444 C C . PRO B 1 38 ? 50.277 7.441 17.216 1.00 37.27 30 PRO B C 1
ATOM 1445 O O . PRO B 1 38 ? 51.494 7.497 17.490 1.00 37.88 30 PRO B O 1
ATOM 1449 N N . ILE B 1 39 ? 49.512 8.519 16.995 1.00 32.68 31 ILE B N 1
ATOM 1450 C CA . ILE B 1 39 ? 50.016 9.873 17.113 1.00 31.35 31 ILE B CA 1
ATOM 1451 C C . ILE B 1 39 ? 49.641 10.439 18.465 1.00 29.25 31 ILE B C 1
ATOM 1452 O O . ILE B 1 39 ? 48.660 10.032 19.047 1.00 27.46 31 ILE B O 1
ATOM 1457 N N . SER B 1 40 ? 50.448 11.366 18.965 1.00 28.82 32 SER B N 1
ATOM 1458 C CA . SER B 1 40 ? 50.177 12.002 20.243 1.00 28.31 32 SER B CA 1
ATOM 1459 C C . SER B 1 40 ? 48.963 12.884 20.070 1.00 29.15 32 SER B C 1
ATOM 1460 O O . SER B 1 40 ? 48.669 13.322 18.956 1.00 27.22 32 SER B O 1
ATOM 1463 N N . TYR B 1 41 ? 48.256 13.141 21.162 1.00 30.35 33 TYR B N 1
ATOM 1464 C CA . TYR B 1 41 ? 47.130 14.047 21.104 1.00 31.46 33 TYR B CA 1
ATOM 1465 C C . TYR B 1 41 ? 47.606 15.438 20.687 1.00 29.71 33 TYR B C 1
ATOM 1466 O O . TYR B 1 41 ? 46.908 16.165 19.966 1.00 26.70 33 TYR B O 1
ATOM 1475 N N . GLU B 1 42 ? 48.804 15.799 21.135 1.00 29.78 34 GLU B N 1
ATOM 1476 C CA . GLU B 1 42 ? 49.420 17.049 20.746 1.00 32.18 34 GLU B CA 1
ATOM 1477 C C . GLU B 1 42 ? 49.648 17.123 19.225 1.00 30.82 34 GLU B C 1
ATOM 1478 O O . GLU B 1 42 ? 49.355 18.136 18.605 1.00 28.94 34 GLU B O 1
ATOM 1484 N N . GLU B 1 43 ? 50.173 16.045 18.650 1.00 28.53 35 GLU B N 1
ATOM 1485 C CA . GLU B 1 43 ? 50.365 15.934 17.192 1.00 29.75 35 GLU B CA 1
ATOM 1486 C C . GLU B 1 43 ? 49.020 15.968 16.463 1.00 27.26 35 GLU B C 1
ATOM 1487 O O . GLU B 1 43 ? 48.877 16.635 15.439 1.00 28.82 35 GLU B O 1
ATOM 1493 N N . TYR B 1 44 ? 48.036 15.270 17.008 1.00 23.92 36 TYR B N 1
ATOM 1494 C CA . TYR B 1 44 ? 46.689 15.287 16.439 1.00 22.00 36 TYR B CA 1
ATOM 1495 C C . TYR B 1 44 ? 46.111 16.713 16.421 1.00 22.08 36 TYR B C 1
ATOM 1496 O O . TYR B 1 44 ? 45.570 17.175 15.394 1.00 22.48 36 TYR B O 1
ATOM 1505 N N . GLU B 1 45 ? 46.194 17.415 17.549 1.00 22.53 37 GLU B N 1
ATOM 1506 C CA . GLU B 1 45 ? 45.661 18.777 17.621 1.00 23.48 37 GLU B CA 1
ATOM 1507 C C . GLU B 1 45 ? 46.214 19.681 16.552 1.00 26.28 37 GLU B C 1
ATOM 1508 O O . GLU B 1 45 ? 45.465 20.455 15.928 1.00 21.77 37 GLU B O 1
ATOM 1514 N N . GLU B 1 46 ? 47.527 19.628 16.357 1.00 26.36 38 GLU B N 1
ATOM 1515 C CA . GLU B 1 46 ? 48.167 20.531 15.393 1.00 27.76 38 GLU B CA 1
ATOM 1516 C C . GLU B 1 46 ? 47.783 20.191 13.966 1.00 24.14 38 GLU B C 1
ATOM 1517 O O . GLU B 1 46 ? 47.555 21.089 13.140 1.00 25.54 38 GLU B O 1
ATOM 1523 N N . ARG B 1 47 ? 47.697 18.898 13.678 1.00 20.74 39 ARG B N 1
ATOM 1524 C CA . ARG B 1 47 ? 47.336 18.429 12.345 1.00 19.57 39 ARG B CA 1
ATOM 1525 C C . ARG B 1 47 ? 45.869 18.702 12.049 1.00 19.03 39 ARG B C 1
ATOM 1526 O O . ARG B 1 47 ? 45.516 19.126 10.936 1.00 19.07 39 ARG B O 1
ATOM 1531 N N . HIS B 1 48 ? 45.021 18.481 13.048 1.00 20.37 40 HIS B N 1
ATOM 1532 C CA . HIS B 1 48 ? 43.618 18.813 12.907 1.00 20.89 40 HIS B CA 1
ATOM 1533 C C . HIS B 1 48 ? 43.432 20.294 12.599 1.00 22.74 40 HIS B C 1
ATOM 1534 O O . HIS B 1 48 ? 42.668 20.637 11.719 1.00 18.95 40 HIS B O 1
ATOM 1541 N N . GLU B 1 49 ? 44.117 21.157 13.359 1.00 22.30 41 GLU B N 1
ATOM 1542 C CA . GLU B 1 49 ? 44.077 22.606 13.140 1.00 24.09 41 GLU B CA 1
ATOM 1543 C C . GLU B 1 49 ? 44.488 22.929 11.711 1.00 19.10 41 GLU B C 1
ATOM 1544 O O . GLU B 1 49 ? 43.778 23.660 11.001 1.00 21.50 41 GLU B O 1
ATOM 1550 N N . GLU B 1 50 ? 45.620 22.370 11.290 1.00 20.05 42 GLU B N 1
ATOM 1551 C CA . GLU B 1 50 ? 46.180 22.592 9.945 1.00 22.63 42 GLU B CA 1
ATOM 1552 C C . GLU B 1 50 ? 45.215 22.209 8.798 1.00 21.22 42 GLU B C 1
ATOM 1553 O O . GLU B 1 50 ? 44.978 22.979 7.849 1.00 17.52 42 GLU B O 1
ATOM 1559 N N . LEU B 1 51 ? 44.667 21.016 8.900 1.00 19.92 43 LEU B N 1
ATOM 1560 C CA . LEU B 1 51 ? 43.785 20.504 7.893 1.00 22.25 43 LEU B CA 1
ATOM 1561 C C . LEU B 1 51 ? 42.515 21.332 7.858 1.00 19.89 43 LEU B C 1
ATOM 1562 O O . LEU B 1 51 ? 42.032 21.669 6.785 1.00 22.49 43 LEU B O 1
ATOM 1567 N N . PHE B 1 52 ? 41.968 21.651 9.041 1.00 20.61 44 PHE B N 1
ATOM 1568 C CA . PHE B 1 52 ? 40.708 22.386 9.134 1.00 19.34 44 PHE B CA 1
ATOM 1569 C C . PHE B 1 52 ? 40.854 23.743 8.464 1.00 20.82 44 PHE B C 1
ATOM 1570 O O . PHE B 1 52 ? 40.023 24.126 7.655 1.00 19.21 44 PHE B O 1
ATOM 1578 N N . GLU B 1 53 ? 41.930 24.460 8.780 1.00 19.93 45 GLU B N 1
ATOM 1579 C CA . GLU B 1 53 ? 42.125 25.784 8.183 1.00 21.24 45 GLU B CA 1
ATOM 1580 C C . GLU B 1 53 ? 42.381 25.636 6.698 1.00 22.95 45 GLU B C 1
ATOM 1581 O O . GLU B 1 53 ? 41.858 26.416 5.912 1.00 20.48 45 GLU B O 1
ATOM 1587 N N . SER B 1 54 ? 43.136 24.595 6.323 1.00 21.51 46 SER B N 1
ATOM 1588 C CA . SER B 1 54 ? 43.466 24.324 4.923 1.00 24.69 46 SER B CA 1
ATOM 1589 C C . SER B 1 54 ? 42.194 24.156 4.087 1.00 22.61 46 SER B C 1
ATOM 1590 O O . SER B 1 54 ? 42.025 24.809 3.052 1.00 23.63 46 SER B O 1
ATOM 1593 N N . LEU B 1 55 ? 41.279 23.317 4.568 1.00 22.01 47 LEU B N 1
ATOM 1594 C CA . LEU B 1 55 ? 40.005 23.117 3.879 1.00 21.52 47 LEU B CA 1
ATOM 1595 C C . LEU B 1 55 ? 39.180 24.399 3.849 1.00 24.95 47 LEU B C 1
ATOM 1596 O O . LEU B 1 55 ? 38.518 24.698 2.866 1.00 24.05 47 LEU B O 1
ATOM 1601 N N . LEU B 1 56 ? 39.231 25.162 4.934 1.00 24.50 48 LEU B N 1
ATOM 1602 C CA . LEU B 1 56 ? 38.440 26.385 5.017 1.00 25.30 48 LEU B CA 1
ATOM 1603 C C . LEU B 1 56 ? 39.002 27.532 4.146 1.00 26.94 48 LEU B C 1
ATOM 1604 O O . LEU B 1 56 ? 38.255 28.429 3.774 1.00 25.75 48 LEU B O 1
ATOM 1609 N N . SER B 1 57 ? 40.287 27.474 3.787 1.00 28.84 49 SER B N 1
ATOM 1610 C CA . SER B 1 57 ? 40.995 28.640 3.207 1.00 29.18 49 SER B CA 1
ATOM 1611 C C . SER B 1 57 ? 40.561 29.074 1.785 1.00 35.11 49 SER B C 1
ATOM 1612 O O . SER B 1 57 ? 40.530 30.280 1.480 1.00 37.82 49 SER B O 1
ATOM 1615 N N . GLN B 1 58 ? 40.234 28.106 0.933 1.00 37.80 50 GLN B N 1
ATOM 1616 C CA . GLN B 1 58 ? 39.822 28.379 -0.448 1.00 38.63 50 GLN B CA 1
ATOM 1617 C C . GLN B 1 58 ? 38.385 27.936 -0.675 1.00 39.84 50 GLN B C 1
ATOM 1618 O O . GLN B 1 58 ? 37.927 26.996 -0.048 1.00 37.70 50 GLN B O 1
ATOM 1620 N N . GLY B 1 59 ? 37.680 28.628 -1.570 1.00 38.74 51 GLY B N 1
ATOM 1621 C CA . GLY B 1 59 ? 36.361 28.188 -2.021 1.00 38.41 51 GLY B CA 1
ATOM 1622 C C . GLY B 1 59 ? 35.194 28.786 -1.275 1.00 38.44 51 GLY B C 1
ATOM 1623 O O . GLY B 1 59 ? 35.369 29.555 -0.337 1.00 42.52 51 GLY B O 1
ATOM 1624 N N . GLU B 1 60 ? 33.992 28.422 -1.713 1.00 37.05 52 GLU B N 1
ATOM 1625 C CA . GLU B 1 60 ? 32.762 28.986 -1.215 1.00 34.11 52 GLU B CA 1
ATOM 1626 C C . GLU B 1 60 ? 32.236 28.042 -0.143 1.00 35.43 52 GLU B C 1
ATOM 1627 O O . GLU B 1 60 ? 31.763 26.943 -0.457 1.00 34.94 52 GLU B O 1
ATOM 1630 N N . HIS B 1 61 ? 32.333 28.455 1.117 1.00 29.53 53 HIS B N 1
ATOM 1631 C CA . HIS B 1 61 ? 31.893 27.602 2.227 1.00 28.18 53 HIS B CA 1
ATOM 1632 C C . HIS B 1 61 ? 30.635 28.132 2.867 1.00 27.83 53 HIS B C 1
ATOM 1633 O O . HIS B 1 61 ? 30.372 29.332 2.843 1.00 28.27 53 HIS B O 1
ATOM 1646 N N . LYS B 1 62 ? 29.850 27.212 3.417 1.00 23.80 54 LYS B N 1
ATOM 1647 C CA . LYS B 1 62 ? 28.667 27.538 4.147 1.00 24.61 54 LYS B CA 1
ATOM 1648 C C . LYS B 1 62 ? 28.576 26.616 5.374 1.00 23.07 54 LYS B C 1
ATOM 1649 O O . LYS B 1 62 ? 28.718 25.399 5.252 1.00 21.47 54 LYS B O 1
ATOM 1655 N N . PHE B 1 63 ? 28.349 27.209 6.541 1.00 20.42 55 PHE B N 1
ATOM 1656 C CA . PHE B 1 63 ? 28.036 26.445 7.743 1.00 20.26 55 PHE B CA 1
ATOM 1657 C C . PHE B 1 63 ? 26.587 26.677 8.133 1.00 23.97 55 PHE B C 1
ATOM 1658 O O . PHE B 1 63 ? 26.118 27.830 8.148 1.00 23.38 55 PHE B O 1
ATOM 1666 N N . PHE B 1 64 ? 25.872 25.589 8.431 1.00 22.71 56 PHE B N 1
ATOM 1667 C CA . PHE B 1 64 ? 24.610 25.693 9.150 1.00 24.12 56 PHE B CA 1
ATOM 1668 C C . PHE B 1 64 ? 24.809 25.081 10.510 1.00 22.18 56 PHE B C 1
ATOM 1669 O O . PHE B 1 64 ? 25.438 24.026 10.636 1.00 21.95 56 PHE B O 1
ATOM 1677 N N . VAL B 1 65 ? 24.248 25.734 11.518 1.00 22.66 57 VAL B N 1
ATOM 1678 C CA . VAL B 1 65 ? 24.269 25.235 12.878 1.00 23.40 57 VAL B CA 1
ATOM 1679 C C . VAL B 1 65 ? 22.871 25.091 13.427 1.00 25.05 57 VAL B C 1
ATOM 1680 O O . VAL B 1 65 ? 21.968 25.922 13.136 1.00 27.90 57 VAL B O 1
ATOM 1684 N N . ALA B 1 66 ? 22.690 24.031 14.213 1.00 26.34 58 ALA B N 1
ATOM 1685 C CA . ALA B 1 66 ? 21.464 23.795 14.972 1.00 28.63 58 ALA B CA 1
ATOM 1686 C C . ALA B 1 66 ? 21.723 24.339 16.368 1.00 29.39 58 ALA B C 1
ATOM 1687 O O . ALA B 1 66 ? 22.693 23.922 17.020 1.00 29.16 58 ALA B O 1
ATOM 1689 N N . LEU B 1 67 ? 20.886 25.289 16.813 1.00 30.05 59 LEU B N 1
ATOM 1690 C CA . LEU B 1 67 ? 21.055 25.925 18.120 1.00 30.53 59 LEU B CA 1
ATOM 1691 C C . LEU B 1 67 ? 19.812 25.736 18.970 1.00 32.36 59 LEU B C 1
ATOM 1692 O O . LEU B 1 67 ? 18.706 25.728 18.445 1.00 31.75 59 LEU B O 1
ATOM 1697 N N . ASN B 1 68 ? 19.999 25.586 20.277 1.00 38.43 60 ASN B N 1
ATOM 1698 C CA . ASN B 1 68 ? 18.858 25.554 21.228 1.00 40.44 60 ASN B CA 1
ATOM 1699 C C . ASN B 1 68 ? 18.396 26.972 21.605 1.00 41.75 60 ASN B C 1
ATOM 1700 O O . ASN B 1 68 ? 18.904 27.957 21.070 1.00 41.01 60 ASN B O 1
ATOM 1705 N N . GLU B 1 69 ? 17.429 27.071 22.521 1.00 44.70 61 GLU B N 1
ATOM 1706 C CA . GLU B 1 69 ? 16.917 28.379 22.977 1.00 45.74 61 GLU B CA 1
ATOM 1707 C C . GLU B 1 69 ? 18.004 29.267 23.578 1.00 45.92 61 GLU B C 1
ATOM 1708 O O . GLU B 1 69 ? 17.943 30.486 23.454 1.00 49.96 61 GLU B O 1
ATOM 1710 N N . ARG B 1 70 ? 19.001 28.653 24.218 1.00 45.17 62 ARG B N 1
ATOM 1711 C CA . ARG B 1 70 ? 20.154 29.386 24.773 1.00 44.09 62 ARG B CA 1
ATOM 1712 C C . ARG B 1 70 ? 21.252 29.678 23.737 1.00 43.62 62 ARG B C 1
ATOM 1713 O O . ARG B 1 70 ? 22.354 30.116 24.100 1.00 42.35 62 ARG B O 1
ATOM 1715 N N . SER B 1 71 ? 20.953 29.441 22.456 1.00 41.39 63 SER B N 1
ATOM 1716 C CA . SER B 1 71 ? 21.919 29.621 21.362 1.00 40.90 63 SER B CA 1
ATOM 1717 C C . SER B 1 71 ? 23.161 28.708 21.470 1.00 38.52 63 SER B C 1
ATOM 1718 O O . SER B 1 71 ? 24.201 29.004 20.877 1.00 39.59 63 SER B O 1
ATOM 1721 N N . GLU B 1 72 ? 23.034 27.598 22.211 1.00 36.14 64 GLU B N 1
ATOM 1722 C CA . GLU B 1 72 ? 24.123 26.619 22.354 1.00 34.50 64 GLU B CA 1
ATOM 1723 C C . GLU B 1 72 ? 24.161 25.724 21.115 1.00 31.87 64 GLU B C 1
ATOM 1724 O O . GLU B 1 72 ? 23.130 25.447 20.526 1.00 31.62 64 GLU B O 1
ATOM 1726 N N . LEU B 1 73 ? 25.352 25.251 20.766 1.00 30.79 65 LEU B N 1
ATOM 1727 C CA . LEU B 1 73 ? 25.572 24.477 19.536 1.00 29.52 65 LEU B CA 1
ATOM 1728 C C . LEU B 1 73 ? 25.195 23.001 19.721 1.00 29.75 65 LEU B C 1
ATOM 1729 O O . LEU B 1 73 ? 25.806 22.292 20.527 1.00 30.63 65 LEU B O 1
ATOM 1734 N N . LEU B 1 74 ? 24.185 22.564 18.968 1.00 28.96 66 LEU B N 1
ATOM 1735 C CA . LEU B 1 74 ? 23.712 21.181 18.972 1.00 30.02 66 LEU B CA 1
ATOM 1736 C C . LEU B 1 74 ? 24.290 20.351 17.814 1.00 28.83 66 LEU B C 1
ATOM 1737 O O . LEU B 1 74 ? 24.421 19.145 17.918 1.00 30.23 66 LEU B O 1
ATOM 1742 N N . GLY B 1 75 ? 24.595 21.000 16.708 1.00 26.66 67 GLY B N 1
ATOM 1743 C CA . GLY B 1 75 ? 25.268 20.330 15.603 1.00 23.46 67 GLY B CA 1
ATOM 1744 C C . GLY B 1 75 ? 25.527 21.288 14.475 1.00 22.61 67 GLY B C 1
ATOM 1745 O O . GLY B 1 75 ? 25.133 22.456 14.539 1.00 22.92 67 GLY B O 1
ATOM 1746 N N . HIS B 1 76 ? 26.191 20.801 13.432 1.00 22.88 68 HIS B N 1
ATOM 1747 C CA . HIS B 1 76 ? 26.456 21.629 12.270 1.00 22.11 68 HIS B CA 1
ATOM 1748 C C . HIS B 1 76 ? 26.630 20.809 11.012 1.00 20.95 68 HIS B C 1
ATOM 1749 O O . HIS B 1 76 ? 26.910 19.606 11.072 1.00 20.10 68 HIS B O 1
ATOM 1756 N N . VAL B 1 77 ? 26.467 21.472 9.871 1.00 20.43 69 VAL B N 1
ATOM 1757 C CA . VAL B 1 77 ? 26.885 20.920 8.594 1.00 21.15 69 VAL B CA 1
ATOM 1758 C C . VAL B 1 77 ? 27.837 21.935 7.921 1.00 19.73 69 VAL B C 1
ATOM 1759 O O . VAL B 1 77 ? 27.631 23.161 8.013 1.00 19.69 69 VAL B O 1
ATOM 1763 N N . TRP B 1 78 ? 28.908 21.402 7.316 1.00 20.57 70 TRP B N 1
ATOM 1764 C CA . TRP B 1 78 ? 29.892 22.185 6.594 1.00 20.18 70 TRP B CA 1
ATOM 1765 C C . TRP B 1 78 ? 29.844 21.817 5.108 1.00 20.09 70 TRP B C 1
ATOM 1766 O O . TRP B 1 78 ? 30.185 20.689 4.720 1.00 18.71 70 TRP B O 1
ATOM 1777 N N . ILE B 1 79 ? 29.401 22.786 4.298 1.00 22.50 71 ILE B N 1
ATOM 1778 C CA . ILE B 1 79 ? 29.229 22.650 2.854 1.00 21.98 71 ILE B CA 1
ATOM 1779 C C . ILE B 1 79 ? 30.275 23.483 2.116 1.00 23.85 71 ILE B C 1
ATOM 1780 O O . ILE B 1 79 ? 30.616 24.585 2.550 1.00 21.82 71 ILE B O 1
ATOM 1785 N N . CYS B 1 80 ? 30.759 22.949 1.004 1.00 27.16 72 CYS B N 1
ATOM 1786 C CA . CYS B 1 80 ? 31.672 23.642 0.097 1.00 27.76 72 CYS B CA 1
ATOM 1787 C C . CYS B 1 80 ? 31.146 23.466 -1.335 1.00 29.27 72 CYS B C 1
ATOM 1788 O O . CYS B 1 80 ? 30.969 22.333 -1.797 1.00 29.15 72 CYS B O 1
ATOM 1791 N N . ILE B 1 81 ? 30.885 24.579 -2.020 1.00 27.12 73 ILE B N 1
ATOM 1792 C CA . ILE B 1 81 ? 30.530 24.561 -3.421 1.00 26.76 73 ILE B CA 1
ATOM 1793 C C . ILE B 1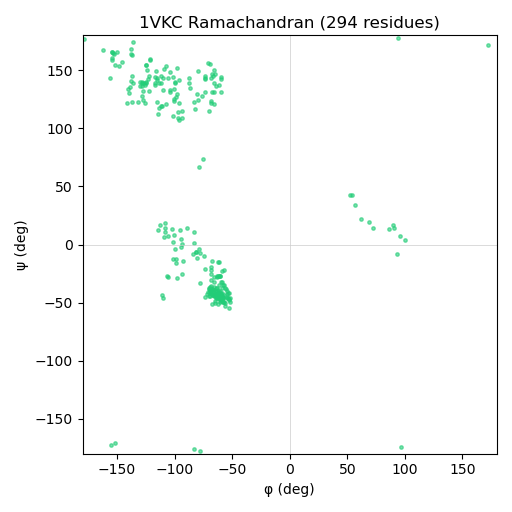 81 ? 31.801 24.429 -4.235 1.00 25.28 73 ILE B C 1
ATOM 1794 O O . ILE B 1 81 ? 32.748 25.163 -4.022 1.00 26.18 73 ILE B O 1
ATOM 1799 N N . THR B 1 82 ? 31.832 23.482 -5.156 1.00 23.54 74 THR B N 1
ATOM 1800 C CA . THR B 1 82 ? 33.024 23.264 -5.941 1.00 26.67 74 THR B CA 1
ATOM 1801 C C . THR B 1 82 ? 32.679 22.605 -7.270 1.00 26.03 74 THR B C 1
ATOM 1802 O O . THR B 1 82 ? 31.507 22.517 -7.629 1.00 27.09 74 THR B O 1
ATOM 1806 N N . LEU B 1 83 ? 33.696 22.206 -8.030 1.00 27.49 75 LEU B N 1
ATOM 1807 C CA . LEU B 1 83 ? 33.475 21.459 -9.267 1.00 27.45 75 LEU B CA 1
ATOM 1808 C C . LEU B 1 83 ? 33.696 19.978 -9.061 1.00 25.25 75 LEU B C 1
ATOM 1809 O O . LEU B 1 83 ? 34.627 19.576 -8.385 1.00 28.63 75 LEU B O 1
ATOM 1814 N N . ASP B 1 84 ? 32.845 19.173 -9.675 1.00 26.44 76 ASP B N 1
ATOM 1815 C CA . ASP B 1 84 ? 33.007 17.724 -9.701 1.00 26.62 76 ASP B CA 1
ATOM 1816 C C . ASP B 1 84 ? 34.244 17.323 -10.532 1.00 28.32 76 ASP B C 1
ATOM 1817 O O . ASP B 1 84 ? 34.401 17.776 -11.651 1.00 24.70 76 ASP B O 1
ATOM 1822 N N . THR B 1 85 ? 35.107 16.455 -9.987 1.00 26.42 77 THR B N 1
ATOM 1823 C CA . THR B 1 85 ? 36.343 16.070 -10.687 1.00 29.42 77 THR B CA 1
ATOM 1824 C C . THR B 1 85 ? 36.122 15.040 -11.801 1.00 29.44 77 THR B C 1
ATOM 1825 O O . THR B 1 85 ? 37.071 14.712 -12.534 1.00 32.75 77 THR B O 1
ATOM 1829 N N . VAL B 1 86 ? 34.904 14.505 -11.917 1.00 29.56 78 VAL B N 1
ATOM 1830 C CA . VAL B 1 86 ? 34.546 13.604 -13.007 1.00 31.10 78 VAL B CA 1
ATOM 1831 C C . VAL B 1 86 ? 33.566 14.277 -13.991 1.00 33.03 78 VAL B C 1
ATOM 1832 O O . VAL B 1 86 ? 33.755 14.214 -15.221 1.00 31.14 78 VAL B O 1
ATOM 1836 N N . ASP B 1 87 ? 32.537 14.933 -13.448 1.00 30.72 79 ASP B N 1
ATOM 1837 C CA . ASP B 1 87 ? 31.490 15.566 -14.273 1.00 30.77 79 ASP B CA 1
ATOM 1838 C C . ASP B 1 87 ? 31.702 17.039 -14.617 1.00 30.06 79 ASP B C 1
ATOM 1839 O O . ASP B 1 87 ? 31.007 17.567 -15.482 1.00 32.19 79 ASP B O 1
ATOM 1844 N N . TYR B 1 88 ? 32.619 17.715 -13.940 1.00 28.04 80 TYR B N 1
ATOM 1845 C CA . TYR B 1 88 ? 32.891 19.120 -14.218 1.00 30.08 80 TYR B CA 1
ATOM 1846 C C . TYR B 1 88 ? 31.605 19.976 -14.194 1.00 32.50 80 TYR B C 1
ATOM 1847 O O . TYR B 1 88 ? 31.375 20.815 -15.059 1.00 33.08 80 TYR B O 1
ATOM 1856 N N . VAL B 1 89 ? 30.763 19.714 -13.210 1.00 31.01 81 VAL B N 1
ATOM 1857 C CA . VAL B 1 89 ? 29.611 20.553 -12.926 1.00 31.40 81 VAL B CA 1
ATOM 1858 C C . VAL B 1 89 ? 29.727 21.054 -11.508 1.00 30.69 81 VAL B C 1
ATOM 1859 O O . VAL B 1 89 ? 30.469 20.491 -10.696 1.00 25.60 81 VAL B O 1
ATOM 1863 N N . LYS B 1 90 ? 29.020 22.138 -11.226 1.00 28.32 82 LYS B N 1
ATOM 1864 C CA . LYS B 1 90 ? 28.923 22.677 -9.885 1.00 28.47 82 LYS B CA 1
ATOM 1865 C C . LYS B 1 90 ? 28.318 21.628 -8.950 1.00 23.81 82 LYS B C 1
ATOM 1866 O O . LYS B 1 90 ? 27.312 21.012 -9.275 1.00 26.75 82 LYS B O 1
ATOM 1869 N N . ILE B 1 91 ? 28.957 21.408 -7.797 1.00 25.42 83 ILE B N 1
ATOM 1870 C CA . ILE B 1 91 ? 28.416 20.473 -6.775 1.00 22.73 83 ILE B CA 1
ATOM 1871 C C . ILE B 1 91 ? 28.571 21.081 -5.407 1.00 23.32 83 ILE B C 1
ATOM 1872 O O . ILE B 1 91 ? 29.324 22.039 -5.230 1.00 24.53 83 ILE B O 1
ATOM 1877 N N . ALA B 1 92 ? 27.850 20.534 -4.432 1.00 21.51 84 ALA B N 1
ATOM 1878 C CA . ALA B 1 92 ? 28.048 20.908 -3.036 1.00 21.71 84 ALA B CA 1
ATOM 1879 C C . ALA B 1 92 ? 28.659 19.695 -2.347 1.00 20.51 84 ALA B C 1
ATOM 1880 O O . ALA B 1 92 ? 28.078 18.603 -2.343 1.00 21.02 84 ALA B O 1
ATOM 1882 N N . TYR B 1 93 ? 29.860 19.878 -1.815 1.00 19.52 85 TYR B N 1
ATOM 1883 C CA . TYR B 1 93 ? 30.536 18.818 -1.110 1.00 19.68 85 TYR B CA 1
ATOM 1884 C C . TYR B 1 93 ? 30.325 19.020 0.409 1.00 19.00 85 TYR B C 1
ATOM 1885 O O . TYR B 1 93 ? 30.611 20.085 0.943 1.00 18.16 85 TYR B O 1
ATOM 1894 N N . ILE B 1 94 ? 29.849 17.996 1.099 1.00 17.87 86 ILE B N 1
ATOM 1895 C CA . ILE B 1 94 ? 29.650 18.109 2.545 1.00 19.96 86 ILE B CA 1
ATOM 1896 C C . ILE B 1 94 ? 30.894 17.591 3.229 1.00 20.89 86 ILE B C 1
ATOM 1897 O O . ILE B 1 94 ? 31.191 16.413 3.143 1.00 18.10 86 ILE B O 1
ATOM 1902 N N . TYR B 1 95 ? 31.618 18.465 3.924 1.00 19.80 87 TYR B N 1
ATOM 1903 C CA . TYR B 1 95 ? 32.811 18.034 4.648 1.00 20.78 87 TYR B CA 1
ATOM 1904 C C . TYR B 1 95 ? 32.434 17.251 5.876 1.00 23.97 87 TYR B C 1
ATOM 1905 O O . TYR B 1 95 ? 33.042 16.239 6.173 1.00 23.54 87 TYR B O 1
ATOM 1914 N N . ASP B 1 96 ? 31.459 17.738 6.624 1.00 22.01 88 ASP B N 1
ATOM 1915 C CA . ASP B 1 96 ? 30.904 16.911 7.678 1.00 24.71 88 ASP B CA 1
ATOM 1916 C C . ASP B 1 96 ? 29.561 17.385 8.178 1.00 23.00 88 ASP B C 1
ATOM 1917 O O . ASP B 1 96 ? 29.106 18.484 7.858 1.00 20.50 88 ASP B O 1
ATOM 1922 N N . ILE B 1 97 ? 28.931 16.508 8.943 1.00 22.09 89 ILE B N 1
ATOM 1923 C CA . ILE B 1 97 ? 27.700 16.779 9.654 1.00 23.70 89 ILE B CA 1
ATOM 1924 C C . ILE B 1 97 ? 27.968 16.158 10.987 1.00 22.33 89 ILE B C 1
ATOM 1925 O O . ILE B 1 97 ? 28.281 14.983 11.022 1.00 20.59 89 ILE B O 1
ATOM 1930 N N . GLU B 1 98 ? 27.883 16.937 12.058 1.00 23.38 90 GLU B N 1
ATOM 1931 C CA . GLU B 1 98 ? 28.172 16.462 13.414 1.00 24.06 90 GLU B CA 1
ATOM 1932 C C . GLU B 1 98 ? 27.108 16.968 14.371 1.00 27.30 90 GLU B C 1
ATOM 1933 O O . GLU B 1 98 ? 26.665 18.113 14.268 1.00 27.28 90 GLU B O 1
ATOM 1939 N N . VAL B 1 99 ? 26.690 16.100 15.289 1.00 29.94 91 VAL B N 1
ATOM 1940 C CA . VAL B 1 99 ? 25.649 16.425 16.277 1.00 30.74 91 VAL B CA 1
ATOM 1941 C C . VAL B 1 99 ? 26.178 16.042 17.646 1.00 32.38 91 VAL B C 1
ATOM 1942 O O . VAL B 1 99 ? 26.798 14.972 17.803 1.00 28.65 91 VAL B O 1
ATOM 1946 N N . VAL B 1 100 ? 25.969 16.922 18.626 1.00 31.12 92 VAL B N 1
ATOM 1947 C CA . VAL B 1 100 ? 26.472 16.682 19.975 1.00 34.69 92 VAL B CA 1
ATOM 1948 C C . VAL B 1 100 ? 25.852 15.393 20.495 1.00 34.03 92 VAL B C 1
ATOM 1949 O O . VAL B 1 100 ? 24.698 15.092 20.201 1.00 33.18 92 VAL B O 1
ATOM 1953 N N . LYS B 1 101 ? 26.624 14.635 21.260 1.00 37.20 93 LYS B N 1
ATOM 1954 C CA . LYS B 1 101 ? 26.275 13.250 21.555 1.00 39.52 93 LYS B CA 1
ATOM 1955 C C . LYS B 1 101 ? 24.918 13.139 22.235 1.00 40.60 93 LYS B C 1
ATOM 1956 O O . LYS B 1 101 ? 24.147 12.229 21.936 1.00 40.40 93 LYS B O 1
ATOM 1962 N N . TRP B 1 102 ? 24.615 14.092 23.114 1.00 42.04 94 TRP B N 1
ATOM 1963 C CA . TRP B 1 102 ? 23.379 14.036 23.891 1.00 44.51 94 TRP B CA 1
ATOM 1964 C C . TRP B 1 102 ? 22.162 14.519 23.109 1.00 43.42 94 TRP B C 1
ATOM 1965 O O . TRP B 1 102 ? 21.039 14.325 23.555 1.00 44.80 94 TRP B O 1
ATOM 1976 N N . ALA B 1 103 ? 22.389 15.143 21.953 1.00 41.15 95 ALA B N 1
ATOM 1977 C CA . ALA B 1 103 ? 21.303 15.653 21.108 1.00 41.95 95 ALA B CA 1
ATOM 1978 C C . ALA B 1 103 ? 20.981 14.714 19.943 1.00 43.72 95 ALA B C 1
ATOM 1979 O O . ALA B 1 103 ? 20.055 14.963 19.181 1.00 42.43 95 ALA B O 1
ATOM 1981 N N . ARG B 1 104 ? 21.750 13.639 19.811 1.00 46.22 96 ARG B N 1
ATOM 1982 C CA . ARG B 1 104 ? 21.490 12.640 18.778 1.00 48.59 96 ARG B CA 1
ATOM 1983 C C . ARG B 1 104 ? 20.142 11.971 19.097 1.00 49.34 96 ARG B C 1
ATOM 1984 O O . ARG B 1 104 ? 19.735 11.917 20.264 1.00 53.06 96 ARG B O 1
ATOM 1992 N N . GLY B 1 105 ? 19.432 11.524 18.061 1.00 48.44 97 GLY B N 1
ATOM 1993 C CA . GLY B 1 105 ? 18.074 10.970 18.222 1.00 47.18 97 GLY B CA 1
ATOM 1994 C C . GLY B 1 105 ? 16.923 11.964 18.044 1.00 46.22 97 GLY B C 1
ATOM 1995 O O . GLY B 1 105 ? 15.761 11.562 18.002 1.00 47.60 97 GLY B O 1
ATOM 1996 N N . LEU B 1 106 ? 17.243 13.255 17.926 1.00 44.02 98 LEU B N 1
ATOM 1997 C CA . LEU B 1 106 ? 16.231 14.309 17.781 1.00 42.09 98 LEU B CA 1
ATOM 1998 C C . LEU B 1 106 ? 15.954 14.669 16.318 1.00 38.77 98 LEU B C 1
ATOM 1999 O O . LEU B 1 106 ? 15.198 15.602 16.041 1.00 37.47 98 LEU B O 1
ATOM 2004 N N . GLY B 1 107 ? 16.559 13.936 15.387 1.00 33.38 99 GLY B N 1
ATOM 2005 C CA . GLY B 1 107 ? 16.467 14.269 13.956 1.00 34.03 99 GLY B CA 1
ATOM 2006 C C . GLY B 1 107 ? 17.260 15.505 13.495 1.00 30.10 99 GLY B C 1
ATOM 2007 O O . GLY B 1 107 ? 17.061 15.997 12.385 1.00 31.77 99 GLY B O 1
ATOM 2008 N N . ILE B 1 108 ? 18.177 15.988 14.318 1.00 29.82 100 ILE B N 1
ATOM 2009 C CA . ILE B 1 108 ? 18.958 17.185 13.973 1.00 28.62 100 ILE B CA 1
ATOM 2010 C C . ILE B 1 108 ? 19.882 16.968 12.740 1.00 27.62 100 ILE B C 1
ATOM 2011 O O . ILE B 1 108 ? 19.957 17.837 11.865 1.00 25.89 100 ILE B O 1
ATOM 2016 N N . GLY B 1 109 ? 20.558 15.820 12.666 1.00 27.65 101 GLY B N 1
ATOM 2017 C CA . GLY B 1 109 ? 21.460 15.538 11.525 1.00 28.05 101 GLY B CA 1
ATOM 2018 C C . GLY B 1 109 ? 20.709 15.536 10.205 1.00 29.12 101 GLY B C 1
ATOM 2019 O O . GLY B 1 109 ? 21.144 16.120 9.199 1.00 28.73 101 GLY B O 1
ATOM 2020 N N . SER B 1 110 ? 19.561 14.885 10.214 1.00 29.49 102 SER B N 1
ATOM 2021 C CA . SER B 1 110 ? 18.687 14.831 9.041 1.00 29.68 102 SER B CA 1
ATOM 2022 C C . SER B 1 110 ? 18.221 16.217 8.623 1.00 29.28 102 SER B C 1
ATOM 2023 O O . SER B 1 110 ? 18.213 16.548 7.435 1.00 29.45 102 SER B O 1
ATOM 2026 N N . ALA B 1 111 ? 17.841 17.031 9.607 1.00 27.97 103 ALA B N 1
ATOM 2027 C CA . ALA B 1 111 ? 17.392 18.400 9.367 1.00 28.02 103 ALA B CA 1
ATOM 2028 C C . ALA B 1 111 ? 18.513 19.292 8.782 1.00 24.88 103 ALA B C 1
ATOM 2029 O O . ALA B 1 111 ? 18.269 20.128 7.905 1.00 24.29 103 ALA B O 1
ATOM 2031 N N . LEU B 1 112 ? 19.730 19.112 9.285 1.00 22.23 104 LEU B N 1
ATOM 2032 C CA . LEU B 1 112 ? 20.889 19.860 8.801 1.00 23.83 104 LEU B CA 1
ATOM 2033 C C . LEU B 1 112 ? 21.192 19.481 7.363 1.00 23.79 104 LEU B C 1
ATOM 2034 O O . LEU B 1 112 ? 21.550 20.346 6.545 1.00 23.81 104 LEU B O 1
ATOM 2039 N N . LEU B 1 113 ? 21.048 18.190 7.050 1.00 23.75 105 LEU B N 1
ATOM 2040 C CA . LEU B 1 113 ? 21.291 17.698 5.696 1.00 25.90 105 LEU B CA 1
ATOM 2041 C C . LEU B 1 113 ? 20.284 18.271 4.704 1.00 28.27 105 LEU B C 1
ATOM 2042 O O . LEU B 1 113 ? 20.666 18.665 3.605 1.00 27.25 105 LEU B O 1
ATOM 2047 N N . ARG B 1 114 ? 19.002 18.312 5.089 1.00 27.46 106 ARG B N 1
ATOM 2048 C CA . ARG B 1 114 ? 17.949 18.890 4.226 1.00 28.16 106 ARG B CA 1
ATOM 2049 C C . ARG B 1 114 ? 18.229 20.350 3.948 1.00 27.19 106 ARG B C 1
ATOM 2050 O O . ARG B 1 114 ? 18.093 20.814 2.821 1.00 29.78 106 ARG B O 1
ATOM 2064 N N . LYS B 1 115 ? 18.641 21.065 4.988 1.00 27.48 107 LYS B N 1
ATOM 2065 C CA . LYS B 1 115 ? 18.999 22.469 4.889 1.00 26.88 107 LYS B CA 1
ATOM 2066 C C . LYS B 1 115 ? 20.155 22.674 3.904 1.00 26.11 107 LYS B C 1
ATOM 2067 O O . LYS B 1 115 ? 20.117 23.559 3.044 1.00 24.13 107 LYS B O 1
ATOM 2073 N N . ALA B 1 116 ? 21.181 21.847 4.040 1.00 25.05 108 ALA B N 1
ATOM 2074 C CA . ALA B 1 116 ? 22.321 21.871 3.130 1.00 23.73 108 ALA B CA 1
ATOM 2075 C C . ALA B 1 116 ? 21.876 21.597 1.707 1.00 23.57 108 ALA B C 1
ATOM 2076 O O . ALA B 1 116 ? 22.296 22.280 0.781 1.00 24.73 108 ALA B O 1
ATOM 2078 N N . GLU B 1 117 ? 21.038 20.575 1.541 1.00 22.69 109 GLU B N 1
ATOM 2079 C CA . GLU B 1 117 ? 20.541 20.197 0.222 1.00 24.00 109 GLU B CA 1
ATOM 2080 C C . GLU B 1 117 ? 19.754 21.342 -0.422 1.00 25.47 109 GLU B C 1
ATOM 2081 O O . GLU B 1 117 ? 19.891 21.613 -1.631 1.00 24.05 109 GLU B O 1
ATOM 2087 N N . GLU B 1 118 ? 18.961 22.027 0.388 1.00 26.74 110 GLU B N 1
ATOM 2088 C CA . GLU B 1 118 ? 18.199 23.184 -0.081 1.00 27.54 110 GLU B CA 1
ATOM 2089 C C . GLU B 1 118 ? 19.088 24.344 -0.453 1.00 26.01 110 GLU B C 1
ATOM 2090 O O . GLU B 1 118 ? 18.861 24.995 -1.476 1.00 27.22 110 GLU B O 1
ATOM 2093 N N . TRP B 1 119 ? 20.110 24.616 0.355 1.00 26.92 111 TRP B N 1
ATOM 2094 C CA . TRP B 1 119 ? 21.041 25.707 0.054 1.00 27.75 111 TRP B CA 1
ATOM 2095 C C . TRP B 1 119 ? 21.839 25.400 -1.212 1.00 27.60 111 TRP B C 1
ATOM 2096 O O . TRP B 1 119 ? 22.004 26.264 -2.045 1.00 27.62 111 TRP B O 1
ATOM 2107 N N . ALA B 1 120 ? 22.307 24.160 -1.346 1.00 24.53 112 ALA B N 1
ATOM 2108 C CA . ALA B 1 120 ? 22.985 23.695 -2.560 1.00 25.39 112 ALA B CA 1
ATOM 2109 C C . ALA B 1 120 ? 22.166 23.952 -3.822 1.00 27.07 112 ALA B C 1
ATOM 2110 O O . ALA B 1 120 ? 22.696 24.461 -4.830 1.00 26.38 112 ALA B O 1
ATOM 2112 N N . LYS B 1 121 ? 20.885 23.590 -3.786 1.00 31.07 113 LYS B N 1
ATOM 2113 C CA . LYS B 1 121 ? 20.023 23.797 -4.967 1.00 34.14 113 LYS B CA 1
ATOM 2114 C C . LYS B 1 121 ? 19.906 25.295 -5.276 1.00 33.60 113 LYS B C 1
ATOM 2115 O O . LYS B 1 121 ? 20.074 25.714 -6.414 1.00 32.21 113 LYS B O 1
ATOM 2121 N N . GLU B 1 122 ? 19.672 26.093 -4.248 1.00 35.39 114 GLU B N 1
ATOM 2122 C CA . GLU B 1 122 ? 19.598 27.549 -4.403 1.00 38.12 114 GLU B CA 1
ATOM 2123 C C . GLU B 1 122 ? 20.871 28.136 -5.017 1.00 38.14 114 GLU B C 1
ATOM 2124 O O . GLU B 1 122 ? 20.793 29.077 -5.804 1.00 38.80 114 GLU B O 1
ATOM 2130 N N . ARG B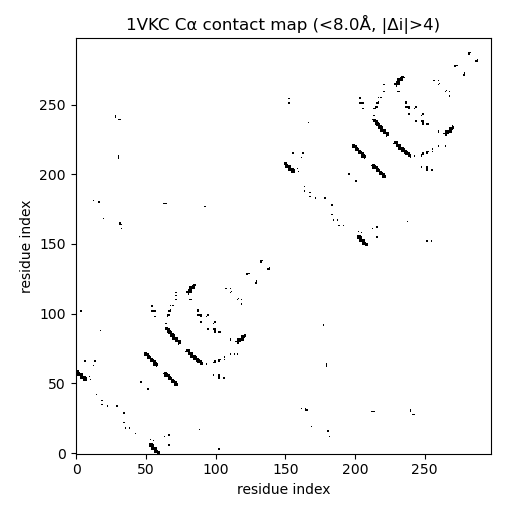 1 123 ? 22.036 27.560 -4.691 1.00 36.96 115 ARG B N 1
ATOM 2131 C CA . ARG B 1 123 ? 23.313 28.016 -5.266 1.00 36.63 115 ARG B CA 1
ATOM 2132 C C . ARG B 1 123 ? 23.611 27.433 -6.639 1.00 34.28 115 ARG B C 1
ATOM 2133 O O . ARG B 1 123 ? 24.671 27.717 -7.197 1.00 33.68 115 ARG B O 1
ATOM 2141 N N . GLY B 1 124 ? 22.701 26.610 -7.173 1.00 33.20 116 GLY B N 1
ATOM 2142 C CA . GLY B 1 124 ? 22.850 26.051 -8.514 1.00 33.36 116 GLY B CA 1
ATOM 2143 C C . GLY B 1 124 ? 23.665 24.765 -8.612 1.00 32.64 116 GLY B C 1
ATOM 2144 O O . GLY B 1 124 ? 24.040 24.355 -9.702 1.00 31.32 116 GLY B O 1
ATOM 2145 N N . ALA B 1 125 ? 23.926 24.116 -7.479 1.00 30.25 117 ALA B N 1
ATOM 2146 C CA . ALA B 1 125 ? 24.622 22.822 -7.482 1.00 30.77 117 ALA B CA 1
ATOM 2147 C C . ALA B 1 125 ? 23.776 21.738 -8.132 1.00 28.29 117 ALA B C 1
ATOM 2148 O O . ALA B 1 125 ? 22.546 21.720 -7.989 1.00 29.82 117 ALA B O 1
ATOM 2150 N N . LYS B 1 126 ? 24.449 20.818 -8.833 1.00 27.54 118 LYS B N 1
ATOM 2151 C CA . LYS B 1 126 ? 23.808 19.727 -9.548 1.00 27.89 118 LYS B CA 1
ATOM 2152 C C . LYS B 1 126 ? 23.833 18.416 -8.781 1.00 28.11 118 LYS B C 1
ATOM 2153 O O . LYS B 1 126 ? 23.123 17.500 -9.137 1.00 25.27 118 LYS B O 1
ATOM 2158 N N . LYS B 1 127 ? 24.683 18.328 -7.747 1.00 23.66 119 LYS B N 1
ATOM 2159 C CA . LYS B 1 127 ? 24.774 17.152 -6.897 1.00 23.83 119 LYS B CA 1
ATOM 2160 C C . LYS B 1 127 ? 25.158 17.587 -5.501 1.00 21.64 119 LYS B C 1
ATOM 2161 O O . LYS B 1 127 ? 25.793 18.630 -5.333 1.00 22.15 119 LYS B O 1
ATOM 2167 N N . ILE B 1 128 ? 24.774 16.795 -4.496 1.00 23.09 120 ILE B N 1
ATOM 2168 C CA . ILE B 1 128 ? 25.484 16.829 -3.207 1.00 24.35 120 ILE B CA 1
ATOM 2169 C C . ILE B 1 128 ? 26.411 15.655 -3.209 1.00 22.25 120 ILE B C 1
ATOM 2170 O O . ILE B 1 128 ? 26.020 14.585 -3.595 1.00 22.08 120 ILE B O 1
ATOM 2175 N N . VAL B 1 129 ? 27.626 15.860 -2.719 1.00 22.84 121 VAL B N 1
ATOM 2176 C CA . VAL B 1 129 ? 28.650 14.830 -2.673 1.00 20.64 121 VAL B CA 1
ATOM 2177 C C . VAL B 1 129 ? 29.262 14.771 -1.237 1.00 20.10 121 VAL B C 1
ATOM 2178 O O . VAL B 1 129 ? 29.460 15.801 -0.583 1.00 18.31 121 VAL B O 1
ATOM 2182 N N . LEU B 1 130 ? 29.531 13.565 -0.743 1.00 20.62 122 LEU B N 1
ATOM 2183 C CA . LEU B 1 130 ? 30.196 13.416 0.547 1.00 20.75 122 LEU B CA 1
ATOM 2184 C C . LEU B 1 130 ? 30.957 12.098 0.631 1.00 22.13 122 LEU B C 1
ATOM 2185 O O . LEU B 1 130 ? 30.755 11.199 -0.193 1.00 22.16 122 LEU B O 1
ATOM 2190 N N . ARG B 1 131 ? 31.833 12.010 1.628 1.00 20.52 123 ARG B N 1
ATOM 2191 C CA . ARG B 1 131 ? 32.604 10.797 1.892 1.00 16.78 123 ARG B CA 1
ATOM 2192 C C . ARG B 1 131 ? 32.003 10.106 3.101 1.00 20.55 123 ARG B C 1
ATOM 2193 O O . ARG B 1 131 ? 31.719 10.751 4.130 1.00 19.31 123 ARG B O 1
ATOM 2201 N N . VAL B 1 132 ? 31.770 8.804 2.977 1.00 20.69 124 VAL B N 1
ATOM 2202 C CA . VAL B 1 132 ? 31.317 8.002 4.098 1.00 22.73 124 VAL B CA 1
ATOM 2203 C C . VAL B 1 132 ? 32.246 6.798 4.252 1.00 21.62 124 VAL B C 1
ATOM 2204 O O . VAL B 1 132 ? 32.563 6.124 3.274 1.00 21.84 124 VAL B O 1
ATOM 2208 N N . GLU B 1 133 ? 32.695 6.545 5.478 1.00 22.53 125 GLU B N 1
ATOM 2209 C CA . GLU B 1 133 ? 33.591 5.429 5.723 1.00 22.27 125 GLU B CA 1
ATOM 2210 C C . GLU B 1 133 ? 32.856 4.116 5.453 1.00 26.33 125 GLU B C 1
ATOM 2211 O O . GLU B 1 133 ? 31.672 3.960 5.782 1.00 25.59 125 GLU B O 1
ATOM 2217 N N . ILE B 1 134 ? 33.559 3.185 4.828 1.00 27.45 126 ILE B N 1
ATOM 2218 C CA . ILE B 1 134 ? 32.940 1.979 4.301 1.00 33.22 126 ILE B CA 1
ATOM 2219 C C . ILE B 1 134 ? 32.385 1.071 5.441 1.00 35.70 126 ILE B C 1
ATOM 2220 O O . ILE B 1 134 ? 31.411 0.345 5.248 1.00 34.65 126 ILE B O 1
ATOM 2225 N N . ASP B 1 135 ? 33.005 1.155 6.610 1.00 36.53 127 ASP B N 1
ATOM 2226 C CA . ASP B 1 135 ? 32.579 0.398 7.799 1.00 42.53 127 ASP B CA 1
ATOM 2227 C C . ASP B 1 135 ? 31.443 1.091 8.583 1.00 43.00 127 ASP B C 1
ATOM 2228 O O . ASP B 1 135 ? 30.885 0.510 9.523 1.00 44.43 127 ASP B O 1
ATOM 2233 N N . ASN B 1 136 ? 31.111 2.325 8.203 1.00 40.68 128 ASN B N 1
ATOM 2234 C CA . ASN B 1 136 ? 30.157 3.123 8.947 1.00 40.87 128 ASN B CA 1
ATOM 2235 C C . ASN B 1 136 ? 28.736 2.697 8.590 1.00 40.67 128 ASN B C 1
ATOM 2236 O O . ASN B 1 136 ? 28.384 2.729 7.425 1.00 36.41 128 ASN B O 1
ATOM 2241 N N . PRO B 1 137 ? 27.913 2.315 9.583 1.00 44.30 129 PRO B N 1
ATOM 2242 C CA . PRO B 1 137 ? 26.490 1.983 9.321 1.00 45.23 129 PRO B CA 1
ATOM 2243 C C . PRO B 1 137 ? 25.652 3.145 8.751 1.00 45.71 129 PRO B C 1
ATOM 2244 O O . PRO B 1 137 ? 24.559 2.918 8.249 1.00 46.61 129 PRO B O 1
ATOM 2248 N N . ALA B 1 138 ? 26.168 4.370 8.833 1.00 45.92 130 ALA B N 1
ATOM 2249 C CA . ALA B 1 138 ? 25.538 5.538 8.197 1.00 46.23 130 ALA B CA 1
ATOM 2250 C C . ALA B 1 138 ? 25.436 5.452 6.665 1.00 45.07 130 ALA B C 1
ATOM 2251 O O . ALA B 1 138 ? 24.712 6.231 6.066 1.00 44.74 130 ALA B O 1
ATOM 2253 N N . VAL B 1 139 ? 26.168 4.532 6.031 1.00 41.46 131 VAL B N 1
ATOM 2254 C CA . VAL B 1 139 ? 26.062 4.359 4.577 1.00 37.28 131 VAL B CA 1
ATOM 2255 C C . VAL B 1 139 ? 24.596 4.132 4.200 1.00 36.30 131 VAL B C 1
ATOM 2256 O O . VAL B 1 139 ? 24.083 4.753 3.270 1.00 32.48 131 VAL B O 1
ATOM 2260 N N . LYS B 1 140 ? 23.931 3.266 4.960 1.00 35.95 132 LYS B N 1
ATOM 2261 C CA . LYS B 1 140 ? 22.531 2.909 4.724 1.00 35.98 132 LYS B CA 1
ATOM 2262 C C . LYS B 1 140 ? 21.598 4.106 4.943 1.00 34.78 132 LYS B C 1
ATOM 2263 O O . LYS B 1 140 ? 20.615 4.261 4.240 1.00 37.58 132 LYS B O 1
ATOM 2266 N N . TRP B 1 141 ? 21.933 4.930 5.928 1.00 36.95 133 TRP B N 1
ATOM 2267 C CA . TRP B 1 141 ? 21.201 6.165 6.255 1.00 37.68 133 TRP B CA 1
ATOM 2268 C C . TRP B 1 141 ? 21.189 7.120 5.039 1.00 36.16 133 TRP B C 1
ATOM 2269 O O . TRP B 1 141 ? 20.130 7.677 4.668 1.00 31.48 133 TRP B O 1
ATOM 2280 N N . TYR B 1 142 ? 22.360 7.279 4.411 1.00 33.50 134 TYR B N 1
ATOM 2281 C CA . TYR B 1 142 ? 22.494 8.127 3.209 1.00 30.26 134 TYR B CA 1
ATOM 2282 C C . TYR B 1 142 ? 21.782 7.528 1.989 1.00 27.46 134 TYR B C 1
ATOM 2283 O O . TYR B 1 142 ? 21.087 8.229 1.250 1.00 26.45 134 TYR B O 1
ATOM 2292 N N . GLU B 1 143 ? 21.958 6.236 1.782 1.00 26.53 135 GLU B N 1
ATOM 2293 C CA . GLU B 1 143 ? 21.240 5.533 0.741 1.00 28.26 135 GLU B CA 1
ATOM 2294 C C . GLU B 1 143 ? 19.716 5.731 0.857 1.00 26.40 135 GLU B C 1
ATOM 2295 O O . GLU B 1 143 ? 19.062 5.956 -0.131 1.00 27.44 135 GLU B O 1
ATOM 2301 N N . GLU B 1 144 ? 19.186 5.687 2.068 1.00 28.80 136 GLU B N 1
ATOM 2302 C CA . GLU B 1 144 ? 17.753 5.897 2.283 1.00 30.11 136 GLU B CA 1
ATOM 2303 C C . GLU B 1 144 ? 17.335 7.313 1.864 1.00 32.27 136 GLU B C 1
ATOM 2304 O O . GLU B 1 144 ? 16.192 7.539 1.458 1.00 32.29 136 GLU B O 1
ATOM 2306 N N . ARG B 1 145 ? 18.287 8.252 1.937 1.00 28.31 137 ARG B N 1
ATOM 2307 C CA . ARG B 1 145 ? 18.058 9.646 1.574 1.00 26.77 137 ARG B CA 1
ATOM 2308 C C . ARG B 1 145 ? 18.456 9.994 0.139 1.00 23.09 137 ARG B C 1
ATOM 2309 O O . ARG B 1 145 ? 18.520 11.157 -0.210 1.00 27.82 137 ARG B O 1
ATOM 2317 N N . GLY B 1 146 ? 18.706 8.979 -0.681 1.00 24.13 138 GLY B N 1
ATOM 2318 C CA . GLY B 1 146 ? 18.895 9.173 -2.114 1.00 23.09 138 GLY B CA 1
ATOM 2319 C C . GLY B 1 146 ? 20.344 9.285 -2.547 1.00 22.08 138 GLY B C 1
ATOM 2320 O O . GLY B 1 146 ? 20.617 9.603 -3.698 1.00 23.77 138 GLY B O 1
ATOM 2321 N N . TYR B 1 147 ? 21.275 9.042 -1.627 1.00 19.46 139 TYR B N 1
ATOM 2322 C CA . TYR B 1 147 ? 22.714 9.022 -1.974 1.00 19.80 139 TYR B CA 1
ATOM 2323 C C . TYR B 1 147 ? 23.139 7.645 -2.452 1.00 24.56 139 TYR B C 1
ATOM 2324 O O . TYR B 1 147 ? 22.790 6.629 -1.836 1.00 29.23 139 TYR B O 1
ATOM 2333 N N . LYS B 1 148 ? 23.904 7.623 -3.540 1.00 22.06 140 LYS B N 1
ATOM 2334 C CA . LYS B 1 148 ? 24.425 6.396 -4.109 1.00 24.45 140 LYS B CA 1
ATOM 2335 C C . LYS B 1 148 ? 25.950 6.488 -4.222 1.00 24.01 140 LYS B C 1
ATOM 2336 O O . LYS B 1 148 ? 26.491 7.539 -4.551 1.00 24.61 140 LYS B O 1
ATOM 2339 N N . ALA B 1 149 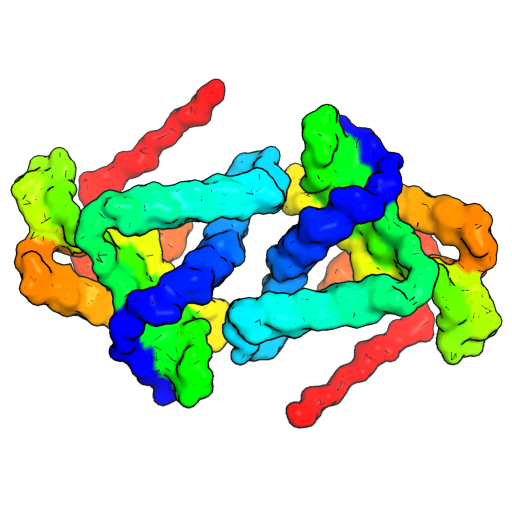? 26.628 5.395 -3.913 1.00 25.15 141 ALA B N 1
ATOM 2340 C CA . ALA B 1 149 ? 28.100 5.342 -4.001 1.00 26.19 141 ALA B CA 1
ATOM 2341 C C . ALA B 1 149 ? 28.506 5.408 -5.453 1.00 27.16 141 ALA B C 1
ATOM 2342 O O . ALA B 1 149 ? 28.048 4.607 -6.264 1.00 27.13 141 ALA B O 1
ATOM 2344 N N . ARG B 1 150 ? 29.325 6.387 -5.791 1.00 24.26 142 ARG B N 1
ATOM 2345 C CA . ARG B 1 150 ? 29.821 6.548 -7.145 1.00 23.72 142 ARG B CA 1
ATOM 2346 C C . ARG B 1 150 ? 31.275 6.129 -7.238 1.00 24.47 142 ARG B C 1
ATOM 2347 O O . ARG B 1 150 ? 31.726 5.706 -8.294 1.00 23.21 142 ARG B O 1
ATOM 2355 N N . ALA B 1 151 ? 32.013 6.254 -6.139 1.00 19.75 143 ALA B N 1
ATOM 2356 C CA . ALA B 1 151 ? 33.444 5.977 -6.176 1.00 19.87 143 ALA B CA 1
ATOM 2357 C C . ALA B 1 151 ? 33.951 5.460 -4.852 1.00 20.96 143 ALA B C 1
ATOM 2358 O O . ALA B 1 151 ? 33.260 5.537 -3.809 1.00 18.48 143 ALA B O 1
ATOM 2360 N N . LEU B 1 152 ? 35.167 4.915 -4.913 1.00 20.37 144 LEU B N 1
ATOM 2361 C CA . LEU B 1 152 ? 35.838 4.384 -3.762 1.00 21.39 144 LEU B CA 1
ATOM 2362 C C . LEU B 1 152 ? 37.087 5.215 -3.490 1.00 17.03 144 LEU B C 1
ATOM 2363 O O . LEU B 1 152 ? 37.822 5.605 -4.424 1.00 18.59 144 LEU B O 1
ATOM 2368 N N . ILE B 1 153 ? 37.348 5.437 -2.220 1.00 17.41 145 ILE B N 1
ATOM 2369 C CA . ILE B 1 153 ? 38.620 5.967 -1.790 1.00 17.57 145 ILE B CA 1
ATOM 2370 C C . ILE B 1 153 ? 39.437 4.762 -1.377 1.00 19.09 145 ILE B C 1
ATOM 2371 O O . ILE B 1 153 ? 39.084 4.079 -0.429 1.00 18.85 145 ILE B O 1
ATOM 2376 N N . MET B 1 154 ? 40.498 4.504 -2.128 1.00 18.65 146 MET B N 1
ATOM 2377 C CA . MET B 1 154 ? 41.384 3.370 -1.918 1.00 20.63 146 MET B CA 1
ATOM 2378 C C . MET B 1 154 ? 42.640 3.840 -1.215 1.00 19.11 146 MET B C 1
ATOM 2379 O O . MET B 1 154 ? 43.145 4.911 -1.527 1.00 20.77 146 MET B O 1
ATOM 2384 N N . GLU B 1 155 ? 43.178 3.016 -0.325 1.00 18.70 147 GLU B N 1
ATOM 2385 C CA . GLU B 1 155 ? 44.381 3.368 0.417 1.00 18.69 147 GLU B CA 1
ATOM 2386 C C . GLU B 1 155 ? 45.335 2.205 0.505 1.00 18.67 147 GLU B C 1
ATOM 2387 O O . GLU B 1 155 ? 44.914 1.068 0.637 1.00 19.75 147 GLU B O 1
ATOM 2393 N N . LYS B 1 156 ? 46.618 2.526 0.467 1.00 19.09 148 LYS B N 1
ATOM 2394 C CA . LYS B 1 156 ? 47.704 1.575 0.706 1.00 19.90 148 LYS B CA 1
ATOM 2395 C C . LYS B 1 156 ? 48.642 2.160 1.759 1.00 22.13 148 LYS B C 1
ATOM 2396 O O . LYS B 1 156 ? 49.110 3.276 1.594 1.00 21.58 148 LYS B O 1
ATOM 2402 N N . PRO B 1 157 ? 48.943 1.423 2.828 1.00 24.73 149 PRO B N 1
ATOM 2403 C CA . PRO B 1 157 ? 49.932 1.898 3.788 1.00 25.47 149 PRO B CA 1
ATOM 2404 C C . PRO B 1 157 ? 51.359 1.780 3.223 1.00 27.39 149 PRO B C 1
ATOM 2405 O O . PRO B 1 157 ? 51.666 0.842 2.494 1.00 26.87 149 PRO B O 1
ATOM 2409 N N . ILE B 1 158 ? 52.206 2.742 3.548 1.00 27.71 150 ILE B N 1
ATOM 2410 C CA . ILE B 1 158 ? 53.609 2.700 3.142 1.00 30.99 150 ILE B CA 1
ATOM 2411 C C . ILE B 1 158 ? 54.519 3.142 4.270 1.00 32.82 150 ILE B C 1
ATOM 2412 O O . ILE B 1 158 ? 54.052 3.631 5.288 1.00 33.22 150 ILE B O 1
#

CATH classification: 3.40.630.30

Foldseek 3Di:
DKDKDWCPVPVVVQLVVCLVVVVVVDPDPDDNVVSVVVSVVVSVVVVVDADKTKMFIAPPVRDTQWMWIWGWDADPPPRFTEIEIADTDGDPVNPPPCPSVVRVVVSVVVRVVVVHPYYDYDDDDPDPCVVVVVVVPDDDDDDDDDDDD/DKDKDWCPVPLVVQLVVCLVVCVVVDPDPDDNVRSVVVSVVVSCVVVVDADKTKIFIADPVRDTFKMWIWGWDADPVPRFTAIEIADIDGDPVNPPVCPSVVRVVVSVVVCVVVPHPYYHYDDDPPDPCVVVVVVVPDDDDDDDDDDDD

Radius of gyration: 23.42 Å; Cα contacts (8 Å, |Δi|>4): 390; chains: 2; bounding box: 48×39×74 Å

Nearest PDB structures (foldseek):
  1vkc-assembly1_A  TM=1.007E+00  e=1.618E-27  Pyrococcus furiosus
  8a9o-assembly1_A  TM=8.050E-01  e=9.781E-09  Acinetobacter baumannii
  6tdh-assembly1_A-2  TM=6.964E-01  e=2.376E-08  Aspergillus fumigatus Af293
  7n1l-assembly7_P  TM=7.109E-01  e=1.089E-07  Brucella abortus 2308
  8xjf-assembly1_A-2  TM=6.978E-01  e=3.560E-06  Arabidopsis thaliana

Secondary structure (DSSP, 8-state):
-EEEEE-GGGHHHHHHHHHHHHGGG--S---HHHHHHHHHHHHHHHHHSSEEEEEEEEETT--EEEEEEEEEEE-TTT-SEEEEEEEEEE-GGGTTSSHHHHHHHHHHHHHHHTT-S-EEE---TT-THHHHHHHTT------------/--EEEE-GGGHHHHHHHHHHHHGGG--S---HHHHHHHHHHHHHHHHHSSEEEEEEEE-TT--EEEEEEEEEEE-TTT-SEEEEEEEEEE-GGGTTSSHHHHHHHHHHHHHHHTT-S-EEE---TT-THHHHHHHTT------------

Organism: Pyrococcus furiosus (strain ATCC 43587 / DSM 3638 / JCM 8422 / Vc1) (NCBI:txid186497)